Protein AF-A0A1F5RMA6-F1 (afdb_monomer)

Structure (mmCIF, N/CA/C/O backbone):
data_AF-A0A1F5RMA6-F1
#
_entry.id   AF-A0A1F5RMA6-F1
#
loop_
_atom_site.group_PDB
_atom_site.id
_atom_site.type_symbol
_atom_site.label_atom_id
_atom_site.label_alt_id
_atom_site.label_comp_id
_atom_site.label_asym_id
_atom_site.label_entity_id
_atom_site.label_seq_id
_atom_site.pdbx_PDB_ins_code
_atom_site.Cartn_x
_atom_site.Cartn_y
_atom_site.Cartn_z
_atom_site.occupancy
_atom_site.B_iso_or_equiv
_atom_site.auth_seq_id
_atom_site.auth_comp_id
_atom_site.auth_asym_id
_atom_site.auth_atom_id
_atom_site.pdbx_PDB_model_num
ATOM 1 N N . MET A 1 1 ? 22.285 17.852 -32.069 1.00 39.47 1 MET A N 1
ATOM 2 C CA . MET A 1 1 ? 22.077 16.385 -32.018 1.00 39.47 1 MET A CA 1
ATOM 3 C C . MET A 1 1 ? 22.793 15.761 -30.804 1.00 39.47 1 MET A C 1
ATOM 5 O O . MET A 1 1 ? 23.176 14.604 -30.854 1.00 39.47 1 MET A O 1
ATOM 9 N N . GLU A 1 2 ? 22.935 16.502 -29.693 1.00 32.94 2 GLU A N 1
ATOM 10 C CA . GLU A 1 2 ? 23.689 16.066 -28.498 1.00 32.94 2 GLU A CA 1
ATOM 11 C C . GLU A 1 2 ? 22.811 15.901 -27.245 1.00 32.94 2 GLU A C 1
ATOM 13 O O . GLU A 1 2 ? 23.186 15.191 -26.320 1.00 32.94 2 GLU A O 1
ATOM 18 N N . HIS A 1 3 ? 21.572 16.407 -27.251 1.00 31.70 3 HIS A N 1
ATOM 19 C CA . HIS A 1 3 ? 20.632 16.237 -26.131 1.00 31.70 3 HIS A CA 1
ATOM 20 C C . HIS A 1 3 ? 20.007 14.835 -26.003 1.00 31.70 3 HIS A C 1
ATOM 22 O O . HIS A 1 3 ? 19.314 14.571 -25.028 1.00 31.70 3 HIS A O 1
ATOM 28 N N . ARG A 1 4 ? 20.263 13.909 -26.942 1.00 36.94 4 ARG A N 1
ATOM 29 C CA . ARG A 1 4 ? 19.787 12.512 -26.844 1.00 36.94 4 ARG A CA 1
ATOM 30 C C . ARG A 1 4 ? 20.791 11.541 -26.222 1.00 36.94 4 ARG A C 1
ATOM 32 O O . ARG A 1 4 ? 20.397 10.433 -25.884 1.00 36.94 4 ARG A O 1
ATOM 39 N N . ARG A 1 5 ? 22.059 11.927 -26.030 1.00 32.66 5 ARG A N 1
ATOM 40 C CA . ARG A 1 5 ? 23.071 11.038 -25.421 1.00 32.66 5 ARG A CA 1
ATOM 41 C C . ARG A 1 5 ? 23.122 11.091 -23.889 1.00 32.66 5 ARG A C 1
ATOM 43 O O . ARG A 1 5 ? 23.682 10.183 -23.293 1.00 32.66 5 ARG A O 1
ATOM 50 N N . ALA A 1 6 ? 22.468 12.067 -23.254 1.00 34.00 6 ALA A N 1
ATOM 51 C CA . ALA A 1 6 ? 22.324 12.124 -21.793 1.00 34.00 6 ALA A CA 1
ATOM 52 C C . ALA A 1 6 ? 21.134 11.297 -21.249 1.00 34.00 6 ALA A C 1
ATOM 54 O O . ALA A 1 6 ? 21.046 11.077 -20.048 1.00 34.00 6 ALA A O 1
ATOM 55 N N . ALA A 1 7 ? 20.245 10.798 -22.118 1.00 36.28 7 ALA A N 1
ATOM 56 C CA . ALA A 1 7 ? 19.066 10.008 -21.738 1.00 36.28 7 ALA A CA 1
ATOM 57 C C . ALA A 1 7 ? 19.341 8.493 -21.581 1.00 36.28 7 ALA A C 1
ATOM 59 O O . ALA A 1 7 ? 18.417 7.726 -21.334 1.00 36.28 7 ALA A O 1
ATOM 60 N N . ALA A 1 8 ? 20.595 8.055 -21.747 1.00 36.75 8 ALA A N 1
ATOM 61 C CA . ALA A 1 8 ? 20.999 6.645 -21.683 1.00 36.75 8 ALA A CA 1
ATOM 62 C C . ALA A 1 8 ? 21.719 6.255 -20.378 1.00 36.75 8 ALA A C 1
ATOM 64 O O . ALA A 1 8 ? 22.053 5.086 -20.192 1.00 36.75 8 ALA A O 1
ATOM 65 N N . ALA A 1 9 ? 21.930 7.194 -19.450 1.00 48.81 9 ALA A N 1
ATOM 66 C CA . ALA A 1 9 ? 22.187 6.831 -18.062 1.00 48.81 9 ALA A CA 1
ATOM 67 C C . ALA A 1 9 ? 20.831 6.448 -17.455 1.00 48.81 9 ALA A C 1
ATOM 69 O O . ALA A 1 9 ? 20.110 7.303 -16.947 1.00 48.81 9 ALA A O 1
ATOM 70 N N . GLY A 1 10 ? 20.436 5.185 -17.646 1.00 68.44 10 GLY A N 1
ATOM 71 C CA . GLY A 1 10 ? 19.157 4.657 -17.176 1.00 68.44 10 GLY A CA 1
ATOM 72 C C . GLY A 1 10 ? 18.923 5.003 -15.709 1.00 68.44 10 GLY A C 1
ATOM 73 O O . GLY A 1 10 ? 19.862 5.044 -14.915 1.00 68.44 10 GLY A O 1
ATOM 74 N N . ASP A 1 11 ? 17.671 5.284 -15.363 1.00 86.62 11 ASP A N 1
ATOM 75 C CA . ASP A 1 11 ? 17.277 5.622 -14.002 1.00 86.62 11 ASP A CA 1
ATOM 76 C C . ASP A 1 11 ? 17.770 4.534 -13.018 1.00 86.62 11 ASP A C 1
ATOM 78 O O . ASP A 1 11 ? 17.307 3.389 -13.089 1.00 86.62 11 ASP A O 1
ATOM 82 N N . PRO A 1 12 ? 18.709 4.852 -12.102 1.00 88.88 12 PRO A N 1
ATOM 83 C CA . PRO A 1 12 ? 19.345 3.845 -11.257 1.00 88.88 12 PRO A CA 1
ATOM 84 C C . PRO A 1 12 ? 18.363 3.191 -10.283 1.00 88.88 12 PRO A C 1
ATOM 86 O O . PRO A 1 12 ? 18.507 2.002 -9.995 1.00 88.88 12 PRO A O 1
ATOM 89 N N . LEU A 1 13 ? 17.354 3.938 -9.819 1.00 89.31 13 LEU A N 1
ATOM 90 C CA . LEU A 1 13 ? 16.315 3.418 -8.935 1.00 89.31 13 LEU A CA 1
ATOM 91 C C . LEU A 1 13 ? 15.391 2.482 -9.712 1.00 89.31 13 LEU A C 1
ATOM 93 O O . LEU A 1 13 ? 15.171 1.356 -9.278 1.00 89.31 13 LEU A O 1
ATOM 97 N N . ALA A 1 14 ? 14.921 2.892 -10.893 1.00 91.00 14 ALA A N 1
ATOM 98 C CA . ALA A 1 14 ? 14.073 2.035 -11.722 1.00 91.00 14 ALA A CA 1
ATOM 99 C C . ALA A 1 14 ? 14.780 0.714 -12.082 1.00 91.00 14 ALA A C 1
ATOM 101 O O . ALA A 1 14 ? 14.193 -0.365 -11.990 1.00 91.00 14 ALA A O 1
ATOM 102 N N . ALA A 1 15 ? 16.073 0.779 -12.417 1.00 90.62 15 ALA A N 1
ATOM 103 C CA . ALA A 1 15 ? 16.879 -0.405 -12.696 1.00 90.62 15 ALA A CA 1
ATOM 104 C C . ALA A 1 15 ? 17.050 -1.307 -11.460 1.00 90.62 15 ALA A C 1
ATOM 106 O O . ALA A 1 15 ? 17.050 -2.531 -11.586 1.00 90.62 15 ALA A O 1
ATOM 107 N N . ALA A 1 16 ? 17.211 -0.727 -10.270 1.00 90.38 16 ALA A N 1
ATOM 108 C CA . ALA A 1 16 ? 17.317 -1.483 -9.025 1.00 90.38 16 ALA A CA 1
ATOM 109 C C . ALA A 1 16 ? 15.999 -2.150 -8.630 1.00 90.38 16 ALA A C 1
ATOM 111 O O . ALA A 1 16 ? 16.002 -3.333 -8.293 1.00 90.38 16 ALA A O 1
ATOM 112 N N . VAL A 1 17 ? 14.879 -1.444 -8.784 1.00 91.50 17 VAL A N 1
ATOM 113 C CA . VAL A 1 17 ? 13.528 -1.990 -8.608 1.00 91.50 17 VAL A CA 1
ATOM 114 C C . VAL A 1 17 ? 13.294 -3.161 -9.556 1.00 91.50 17 VAL A C 1
ATOM 116 O O . VAL A 1 17 ? 12.885 -4.231 -9.112 1.00 91.50 17 VAL A O 1
ATOM 119 N N . ALA A 1 18 ? 13.623 -3.013 -10.841 1.00 92.94 18 ALA A N 1
ATOM 120 C CA . ALA A 1 18 ? 13.477 -4.096 -11.811 1.00 92.94 18 ALA A CA 1
ATOM 121 C C . ALA A 1 18 ? 14.286 -5.347 -11.419 1.00 92.94 18 ALA A C 1
ATOM 123 O O . ALA A 1 18 ? 13.779 -6.465 -11.532 1.00 92.94 18 ALA A O 1
ATOM 124 N N . ARG A 1 19 ? 15.520 -5.172 -10.919 1.00 91.56 19 ARG A N 1
ATOM 125 C CA . ARG A 1 19 ? 16.348 -6.283 -10.417 1.00 91.56 19 ARG A CA 1
ATOM 126 C C . ARG A 1 19 ? 15.742 -6.939 -9.179 1.00 91.56 19 ARG A C 1
ATOM 128 O O . ARG A 1 19 ? 15.651 -8.162 -9.142 1.00 91.56 19 ARG A O 1
ATOM 135 N N . ALA A 1 20 ? 15.299 -6.146 -8.205 1.00 90.12 20 ALA A N 1
ATOM 136 C CA . ALA A 1 20 ? 14.684 -6.655 -6.983 1.00 90.12 20 ALA A CA 1
ATOM 137 C C . ALA A 1 20 ? 13.412 -7.466 -7.287 1.00 90.12 20 ALA A C 1
ATOM 139 O O . ALA A 1 20 ? 13.239 -8.564 -6.774 1.00 90.12 20 ALA A O 1
ATOM 140 N N . LEU A 1 21 ? 12.560 -6.979 -8.193 1.00 92.56 21 LEU A N 1
ATOM 141 C CA . LEU A 1 21 ? 11.332 -7.669 -8.606 1.00 92.56 21 LEU A CA 1
ATOM 142 C C . LEU A 1 21 ? 11.585 -8.936 -9.435 1.00 92.56 21 LEU A C 1
ATOM 144 O O . LEU A 1 21 ? 10.726 -9.815 -9.483 1.00 92.56 21 LEU A O 1
ATOM 148 N N . ALA A 1 22 ? 12.735 -9.037 -10.105 1.00 92.38 22 ALA A N 1
ATOM 149 C CA . ALA A 1 22 ? 13.133 -10.244 -10.828 1.00 92.38 22 ALA A CA 1
ATOM 150 C C . ALA A 1 22 ? 13.646 -11.354 -9.894 1.00 92.38 22 ALA A C 1
ATOM 152 O O . ALA A 1 22 ? 13.544 -12.529 -10.244 1.00 92.38 22 ALA A O 1
ATOM 153 N N . ALA A 1 23 ? 14.171 -10.991 -8.722 1.00 89.38 23 ALA A N 1
ATOM 154 C CA . ALA A 1 23 ? 14.685 -11.919 -7.719 1.00 89.38 23 ALA A CA 1
ATOM 155 C C . ALA A 1 23 ? 14.219 -11.523 -6.304 1.00 89.38 23 ALA A C 1
ATOM 157 O O . ALA A 1 23 ? 15.044 -11.148 -5.467 1.00 89.38 23 ALA A O 1
ATOM 158 N N . PRO A 1 24 ? 12.901 -11.569 -6.031 1.00 89.06 24 PRO A N 1
ATOM 159 C CA . PRO A 1 24 ? 12.380 -11.204 -4.727 1.00 89.06 24 PRO A CA 1
ATOM 160 C C . PRO A 1 24 ? 12.774 -12.234 -3.672 1.00 89.06 24 PRO A C 1
ATOM 162 O O . PRO A 1 24 ? 12.944 -13.423 -3.949 1.00 89.06 24 PRO A O 1
ATOM 165 N N . LEU A 1 25 ? 12.886 -11.770 -2.434 1.00 85.69 25 LEU A N 1
ATOM 166 C CA . LEU A 1 25 ? 13.133 -12.622 -1.282 1.00 85.69 25 LEU A CA 1
ATOM 167 C C . LEU A 1 25 ? 11.840 -13.363 -0.920 1.00 85.69 25 LEU A C 1
ATOM 169 O O . LEU A 1 25 ? 10.763 -12.768 -0.831 1.00 85.69 25 LEU A O 1
ATOM 173 N N . GLY A 1 26 ? 11.952 -14.671 -0.695 1.00 86.06 26 GLY A N 1
ATOM 174 C CA . GLY A 1 26 ? 10.802 -15.541 -0.463 1.00 86.06 26 GLY A CA 1
ATOM 175 C C . GLY A 1 26 ? 10.215 -16.052 -1.777 1.00 86.06 26 GLY A C 1
ATOM 176 O O . GLY A 1 26 ? 10.712 -17.032 -2.326 1.00 86.06 26 GLY A O 1
ATOM 177 N N . ALA A 1 27 ? 9.153 -15.413 -2.265 1.00 86.31 27 ALA A N 1
ATOM 178 C CA . ALA A 1 27 ? 8.394 -15.861 -3.431 1.00 86.31 27 ALA A CA 1
ATOM 179 C C . ALA A 1 27 ? 8.312 -14.778 -4.516 1.00 86.31 27 ALA A C 1
ATOM 181 O O . ALA A 1 27 ? 8.367 -13.581 -4.236 1.00 86.31 27 ALA A O 1
ATOM 182 N N . SER A 1 28 ? 8.154 -15.199 -5.773 1.00 90.75 28 SER A N 1
ATOM 183 C CA . SER A 1 28 ? 7.867 -14.278 -6.879 1.00 90.75 28 SER A CA 1
ATOM 184 C C . SER A 1 28 ? 6.500 -13.604 -6.724 1.00 90.75 28 SER A C 1
ATOM 186 O O . SER A 1 28 ? 5.616 -14.148 -6.067 1.00 90.75 28 SER A O 1
ATOM 188 N N . LEU A 1 29 ? 6.289 -12.460 -7.388 1.00 89.12 29 LEU A N 1
ATOM 189 C CA . LEU A 1 29 ? 4.980 -11.784 -7.418 1.00 89.12 29 LEU A CA 1
ATOM 190 C C . LEU A 1 29 ? 3.841 -12.734 -7.822 1.00 89.12 29 LEU A C 1
ATOM 192 O O . LEU A 1 29 ? 2.808 -12.760 -7.168 1.00 89.12 29 LEU A O 1
ATOM 196 N N . ALA A 1 30 ? 4.052 -13.559 -8.851 1.00 88.94 30 ALA A N 1
ATOM 197 C CA . ALA A 1 30 ? 3.046 -14.511 -9.329 1.00 88.94 30 ALA A CA 1
ATOM 198 C C . ALA A 1 30 ? 2.724 -15.625 -8.316 1.00 88.94 30 ALA A C 1
ATOM 200 O O . ALA A 1 30 ? 1.633 -16.186 -8.343 1.00 88.94 30 ALA A O 1
ATOM 201 N N . GLN A 1 31 ? 3.676 -15.969 -7.443 1.00 89.19 31 GLN A N 1
ATOM 202 C CA . GLN A 1 31 ? 3.479 -16.957 -6.379 1.00 89.19 31 GLN A CA 1
ATOM 203 C C . GLN A 1 31 ? 2.840 -16.337 -5.135 1.00 89.19 31 GLN A C 1
ATOM 205 O O . GLN A 1 31 ? 2.032 -16.991 -4.486 1.00 89.19 31 GLN A O 1
ATOM 210 N N . ALA A 1 32 ? 3.218 -15.103 -4.798 1.00 86.31 32 ALA A N 1
ATOM 211 C CA . ALA A 1 32 ? 2.700 -14.387 -3.638 1.00 86.31 32 ALA A CA 1
ATOM 212 C C . ALA A 1 32 ? 1.256 -13.914 -3.851 1.00 86.31 32 ALA A C 1
ATOM 214 O O . ALA A 1 32 ? 0.470 -13.906 -2.912 1.00 86.31 32 ALA A O 1
ATOM 215 N N . ILE A 1 33 ? 0.913 -13.535 -5.086 1.00 87.19 33 ILE A N 1
ATOM 216 C CA . ILE A 1 33 ? -0.350 -12.885 -5.435 1.00 87.19 33 ILE A CA 1
ATOM 217 C C . ILE A 1 33 ? -1.005 -13.644 -6.609 1.00 87.19 33 ILE A C 1
ATOM 219 O O . ILE A 1 33 ? -0.827 -13.279 -7.778 1.00 87.19 33 ILE A O 1
ATOM 223 N N . PRO A 1 34 ? -1.736 -14.743 -6.344 1.00 80.12 34 PRO A N 1
ATOM 224 C CA . PRO A 1 34 ? -2.326 -15.556 -7.400 1.00 80.12 34 PRO A CA 1
ATOM 225 C C . PRO A 1 34 ? -3.607 -14.913 -7.955 1.00 80.12 34 PRO A C 1
ATOM 227 O O . PRO A 1 34 ? -4.696 -15.137 -7.441 1.00 80.12 34 PRO A O 1
ATOM 230 N N . MET A 1 35 ? -3.473 -14.161 -9.053 1.00 78.62 35 MET A N 1
ATOM 231 C CA . MET A 1 35 ? -4.583 -13.631 -9.870 1.00 78.62 35 MET A CA 1
ATOM 232 C C . MET A 1 35 ? -5.695 -12.897 -9.082 1.00 78.62 35 MET A C 1
ATOM 234 O O . MET A 1 35 ? -6.863 -13.279 -9.179 1.00 78.62 35 MET A O 1
ATOM 238 N N . PRO A 1 36 ? -5.367 -11.826 -8.343 1.00 83.56 36 PRO A N 1
ATOM 239 C CA . PRO A 1 36 ? -6.365 -11.050 -7.619 1.00 83.56 36 PRO A CA 1
ATOM 240 C C . PRO A 1 36 ? -7.285 -10.305 -8.594 1.00 83.56 36 PRO A C 1
ATOM 242 O O . PRO A 1 36 ? -6.843 -9.794 -9.629 1.00 83.56 36 PRO A O 1
ATOM 245 N N . ALA A 1 37 ? -8.559 -10.183 -8.239 1.00 82.94 37 ALA A N 1
ATOM 246 C CA . ALA A 1 37 ? -9.492 -9.299 -8.923 1.00 82.94 37 ALA A CA 1
ATOM 247 C C . ALA A 1 37 ? -9.242 -7.825 -8.563 1.00 82.94 37 ALA A C 1
ATOM 249 O O . ALA A 1 37 ? -9.445 -6.958 -9.414 1.00 82.94 37 ALA A O 1
ATOM 250 N N . VAL A 1 38 ? -8.789 -7.545 -7.332 1.00 86.31 38 VAL A N 1
ATOM 251 C CA . VAL A 1 38 ? -8.508 -6.195 -6.811 1.00 86.31 38 VAL A CA 1
ATOM 252 C C . VAL A 1 38 ? -7.092 -6.133 -6.252 1.00 86.31 38 VAL A C 1
ATOM 254 O O . VAL A 1 38 ? -6.732 -6.902 -5.363 1.00 86.31 38 VAL A O 1
ATOM 257 N N . THR A 1 39 ? -6.287 -5.196 -6.753 1.00 90.31 39 THR A N 1
ATOM 258 C CA . THR A 1 39 ? -4.920 -4.969 -6.266 1.00 90.31 39 THR A CA 1
ATOM 259 C C . THR A 1 39 ? -4.773 -3.538 -5.786 1.00 90.31 39 THR A C 1
ATOM 261 O O . THR A 1 39 ? -4.942 -2.596 -6.560 1.00 90.31 39 THR A O 1
ATOM 264 N N . VAL A 1 40 ? -4.401 -3.368 -4.525 1.00 91.94 40 VAL A N 1
ATOM 265 C CA . VAL A 1 40 ? -4.132 -2.054 -3.949 1.00 91.94 40 VAL A CA 1
ATOM 266 C C . VAL A 1 40 ? -2.631 -1.878 -3.796 1.00 91.94 40 VAL A C 1
ATOM 268 O O . VAL A 1 40 ? -1.944 -2.699 -3.192 1.00 91.94 40 VAL A O 1
ATOM 271 N N . VAL A 1 41 ? -2.113 -0.784 -4.343 1.00 92.81 41 VAL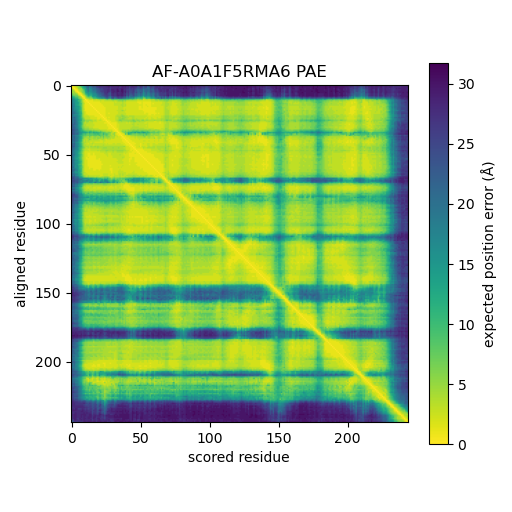 A N 1
ATOM 272 C CA . VAL A 1 41 ? -0.716 -0.386 -4.188 1.00 92.81 41 VAL A CA 1
ATOM 273 C C . VAL A 1 41 ? -0.675 0.862 -3.316 1.00 92.81 41 VAL A C 1
ATOM 275 O O . VAL A 1 41 ? -1.043 1.956 -3.746 1.00 92.81 41 VAL A O 1
ATOM 278 N N . VAL A 1 42 ? -0.233 0.704 -2.075 1.00 92.56 42 VAL A N 1
ATOM 279 C CA . VAL A 1 42 ? -0.033 1.819 -1.149 1.00 92.56 42 VAL A CA 1
ATOM 280 C C . VAL A 1 42 ? 1.378 2.348 -1.327 1.00 92.56 42 VAL A C 1
ATOM 282 O O . VAL A 1 42 ? 2.351 1.605 -1.193 1.00 92.56 42 VAL A O 1
ATOM 285 N N . VAL A 1 43 ? 1.487 3.643 -1.600 1.00 92.50 43 VAL A N 1
ATOM 286 C CA . VAL A 1 43 ? 2.763 4.311 -1.839 1.00 92.50 43 VAL A CA 1
ATOM 287 C C . VAL A 1 43 ? 3.031 5.420 -0.829 1.00 92.50 43 VAL A C 1
ATOM 289 O O . VAL A 1 43 ? 2.091 6.044 -0.334 1.00 92.50 43 VAL A O 1
ATOM 292 N N . ASP A 1 44 ? 4.305 5.723 -0.557 1.00 88.81 44 ASP A N 1
ATOM 293 C CA . ASP A 1 44 ? 4.655 6.923 0.218 1.00 88.81 44 ASP A CA 1
ATOM 294 C C . ASP A 1 44 ? 4.368 8.178 -0.615 1.00 88.81 44 ASP A C 1
ATOM 296 O O . ASP A 1 44 ? 5.131 8.541 -1.515 1.00 88.81 44 ASP A O 1
ATOM 300 N N . GLY A 1 45 ? 3.273 8.872 -0.301 1.00 87.06 45 GLY A N 1
ATOM 301 C CA . GLY A 1 45 ? 2.886 10.098 -0.991 1.00 87.06 45 GLY A CA 1
ATOM 302 C C . GLY A 1 45 ? 3.927 11.212 -0.859 1.00 87.06 45 GLY A C 1
ATOM 303 O O . GLY A 1 45 ? 4.038 12.054 -1.750 1.00 87.06 45 GLY A O 1
ATOM 304 N N . ARG A 1 46 ? 4.737 11.209 0.209 1.00 85.06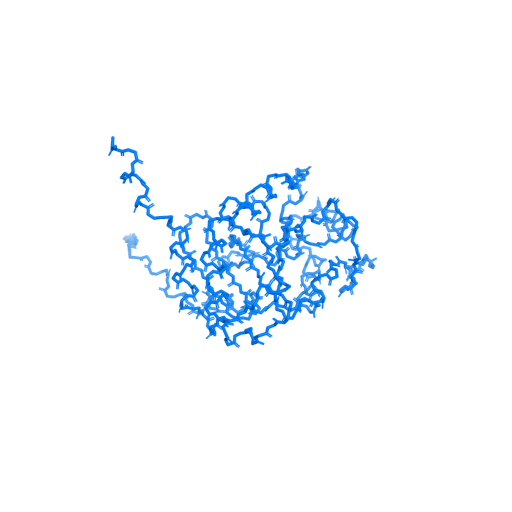 46 ARG A N 1
ATOM 305 C CA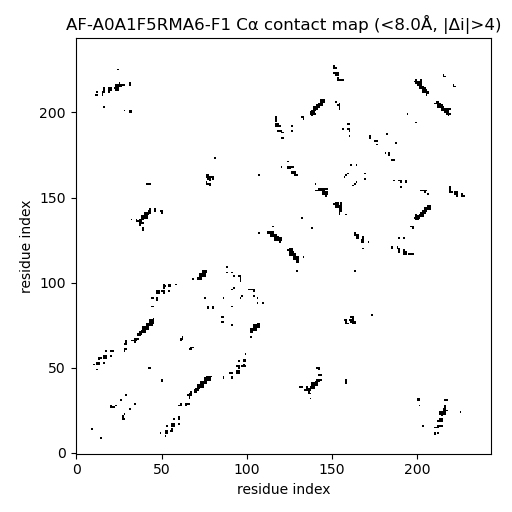 . ARG A 1 46 ? 5.780 12.226 0.426 1.00 85.06 46 ARG A CA 1
ATOM 306 C C . ARG A 1 46 ? 7.048 11.969 -0.375 1.00 85.06 46 ARG A C 1
ATOM 308 O O . ARG A 1 46 ? 7.795 12.908 -0.627 1.00 85.06 46 ARG A O 1
ATOM 315 N N . ALA A 1 47 ? 7.258 10.736 -0.826 1.00 87.88 47 ALA A N 1
ATOM 316 C CA . ALA A 1 47 ? 8.366 1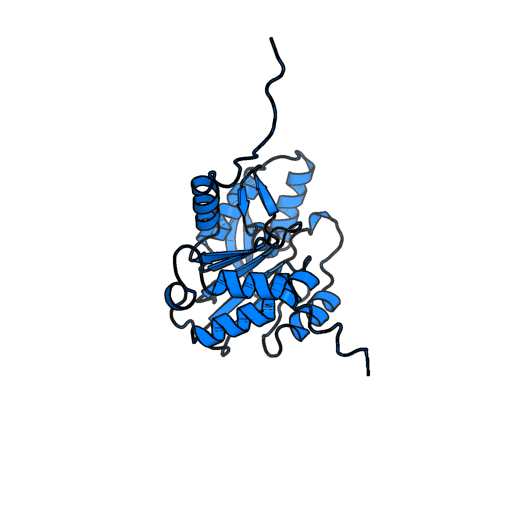0.350 -1.693 1.00 87.88 47 ALA A CA 1
ATOM 317 C C . ALA A 1 47 ? 7.931 10.252 -3.168 1.00 87.88 47 ALA A C 1
ATOM 319 O O . ALA A 1 47 ? 8.450 9.424 -3.917 1.00 87.88 47 ALA A O 1
ATOM 320 N N . CYS A 1 48 ? 6.969 11.085 -3.594 1.00 88.62 48 CYS A N 1
ATOM 321 C CA . CYS A 1 48 ? 6.301 10.958 -4.892 1.00 88.62 48 CYS A CA 1
ATOM 322 C C . CYS A 1 48 ? 7.256 10.885 -6.095 1.00 88.62 48 CYS A C 1
ATOM 324 O O . CYS A 1 48 ? 6.986 10.124 -7.017 1.00 88.62 48 CYS A O 1
ATOM 326 N N . ASP A 1 49 ? 8.390 11.592 -6.076 1.00 89.94 49 ASP A N 1
ATOM 327 C CA . ASP A 1 49 ? 9.390 11.531 -7.148 1.00 89.94 49 ASP A CA 1
ATOM 328 C C . ASP A 1 49 ? 10.124 10.185 -7.210 1.00 89.94 49 ASP A C 1
ATOM 330 O O . ASP A 1 49 ? 10.328 9.638 -8.293 1.00 89.94 49 ASP A O 1
ATOM 334 N N . GLN A 1 50 ? 10.515 9.624 -6.063 1.00 89.69 50 GLN A N 1
ATOM 335 C CA . GLN A 1 50 ? 11.153 8.304 -6.009 1.00 89.69 50 GLN A CA 1
ATOM 336 C C . GLN A 1 50 ? 10.146 7.211 -6.389 1.00 89.69 50 GLN A C 1
ATOM 338 O O . GLN A 1 50 ? 10.442 6.346 -7.212 1.00 89.69 50 GLN A O 1
ATOM 343 N N . VAL A 1 51 ? 8.926 7.294 -5.854 1.00 92.00 51 VAL A N 1
ATOM 344 C CA . VAL A 1 51 ? 7.836 6.366 -6.176 1.00 92.00 51 VAL A CA 1
ATOM 345 C C . VAL A 1 51 ? 7.490 6.430 -7.664 1.00 92.00 51 VAL A C 1
ATOM 347 O O . VAL A 1 51 ? 7.373 5.387 -8.297 1.00 92.00 51 VAL A O 1
ATOM 350 N N . ALA A 1 52 ? 7.390 7.621 -8.259 1.00 94.06 52 ALA A N 1
ATOM 351 C CA . ALA A 1 52 ? 7.117 7.781 -9.689 1.00 94.06 52 ALA A CA 1
ATOM 352 C C . ALA A 1 52 ? 8.168 7.089 -10.575 1.00 94.06 52 ALA A C 1
ATOM 354 O O . ALA A 1 52 ? 7.839 6.592 -11.648 1.00 94.06 52 ALA A O 1
ATOM 355 N N . ARG A 1 53 ? 9.421 7.006 -10.117 1.00 92.44 53 ARG A N 1
ATOM 356 C CA . ARG A 1 53 ? 10.502 6.275 -10.797 1.00 92.44 53 ARG A CA 1
ATOM 357 C C . ARG A 1 53 ? 10.430 4.760 -10.570 1.00 92.44 53 ARG A C 1
ATOM 359 O O . ARG A 1 53 ? 10.815 3.992 -11.447 1.00 92.44 53 ARG A O 1
ATOM 366 N N . ALA A 1 54 ? 9.927 4.326 -9.415 1.00 92.25 54 ALA A N 1
ATOM 367 C CA . ALA A 1 54 ? 9.763 2.915 -9.056 1.00 92.25 54 ALA A CA 1
ATOM 368 C C . ALA A 1 54 ? 8.491 2.266 -9.640 1.00 92.25 54 ALA A C 1
ATOM 370 O O . ALA A 1 54 ? 8.454 1.051 -9.829 1.00 92.25 54 ALA A O 1
ATOM 371 N N . LEU A 1 55 ? 7.452 3.054 -9.936 1.00 93.62 55 LEU A N 1
ATOM 372 C CA . LEU A 1 55 ? 6.168 2.549 -10.427 1.00 93.62 55 LEU A CA 1
ATOM 373 C C . LEU A 1 55 ? 6.257 1.837 -11.789 1.00 93.62 55 LEU A C 1
ATOM 375 O O . LEU A 1 55 ? 5.738 0.727 -11.873 1.00 93.62 55 LEU A O 1
ATOM 379 N N . PRO A 1 56 ? 6.918 2.372 -12.836 1.00 94.00 56 PRO A N 1
ATOM 380 C CA . PRO A 1 56 ? 6.970 1.701 -14.136 1.00 94.00 56 PRO A CA 1
ATOM 381 C C . PRO A 1 56 ? 7.495 0.252 -14.087 1.00 94.00 56 PRO A C 1
ATOM 383 O O . PRO A 1 56 ? 6.761 -0.642 -14.515 1.00 94.00 56 PRO A O 1
ATOM 386 N N . PRO A 1 57 ? 8.677 -0.048 -13.504 1.00 94.25 57 PRO A N 1
ATOM 387 C CA . PRO A 1 57 ? 9.151 -1.432 -13.420 1.00 94.25 57 PRO A CA 1
ATOM 388 C C . PRO A 1 57 ? 8.276 -2.323 -12.522 1.00 94.25 57 PRO A C 1
ATOM 390 O O . PRO A 1 57 ? 8.192 -3.528 -12.766 1.00 94.25 57 PRO A O 1
ATOM 393 N N . LEU A 1 58 ? 7.599 -1.761 -11.511 1.00 93.44 58 LEU A N 1
ATOM 394 C CA . LEU A 1 58 ? 6.610 -2.498 -10.719 1.00 93.44 58 LEU A CA 1
ATOM 395 C C . LEU A 1 58 ? 5.399 -2.898 -11.565 1.00 93.44 58 LEU A C 1
ATOM 397 O O . LEU A 1 58 ? 5.009 -4.064 -11.559 1.00 93.44 58 LEU A O 1
ATOM 401 N N . LEU A 1 59 ? 4.828 -1.958 -12.319 1.00 92.62 59 LEU A N 1
ATOM 402 C CA . LEU A 1 59 ? 3.676 -2.215 -13.181 1.00 92.62 59 LEU A CA 1
ATOM 403 C C . LEU A 1 59 ? 4.008 -3.250 -14.264 1.00 92.62 59 LEU A C 1
ATOM 405 O O . LEU A 1 59 ? 3.220 -4.166 -14.485 1.00 92.62 59 LEU A O 1
ATOM 409 N N . GLU A 1 60 ? 5.195 -3.173 -14.871 1.00 92.31 60 GLU A N 1
ATOM 410 C CA . GLU A 1 60 ? 5.683 -4.193 -15.810 1.00 92.31 60 GLU A CA 1
ATOM 411 C C . GLU A 1 60 ? 5.843 -5.574 -15.149 1.00 92.31 60 GLU A C 1
ATOM 413 O O . GLU A 1 60 ? 5.616 -6.612 -15.776 1.00 92.31 60 GLU A O 1
ATOM 418 N N . ALA A 1 61 ? 6.260 -5.628 -13.882 1.00 92.44 61 ALA A N 1
ATOM 419 C CA . ALA A 1 61 ? 6.374 -6.886 -13.149 1.00 92.44 61 ALA A CA 1
ATOM 420 C C . ALA A 1 61 ? 5.000 -7.493 -12.819 1.00 92.44 61 ALA A C 1
ATOM 422 O O . ALA A 1 61 ? 4.830 -8.704 -12.970 1.00 92.44 61 ALA A O 1
ATOM 423 N N . LEU A 1 62 ? 4.016 -6.669 -12.440 1.00 90.88 62 LEU A N 1
ATOM 424 C CA . LEU A 1 62 ? 2.629 -7.099 -12.225 1.00 90.88 62 LEU A CA 1
ATOM 425 C C . LEU A 1 62 ? 2.014 -7.665 -13.513 1.00 90.88 62 LEU A C 1
ATOM 427 O O . LEU A 1 62 ? 1.427 -8.748 -13.495 1.00 90.88 62 LEU A O 1
ATOM 431 N N . GLU A 1 63 ? 2.227 -6.999 -14.651 1.00 89.88 63 GLU A N 1
ATOM 432 C CA . GLU A 1 63 ? 1.774 -7.488 -15.958 1.00 89.88 63 GLU A CA 1
ATOM 433 C C . GLU A 1 63 ? 2.397 -8.838 -16.325 1.00 89.88 63 GLU A C 1
ATOM 435 O O . GLU A 1 63 ? 1.686 -9.762 -16.727 1.00 89.88 63 GLU A O 1
ATOM 440 N N . ARG A 1 64 ? 3.716 -8.991 -16.144 1.00 91.00 64 ARG A N 1
ATOM 441 C CA . ARG A 1 64 ? 4.410 -10.269 -16.383 1.00 91.00 64 ARG A CA 1
ATOM 442 C C . ARG A 1 64 ? 3.905 -11.382 -15.469 1.00 91.00 64 ARG A C 1
ATOM 444 O O . ARG A 1 64 ? 3.810 -12.527 -15.908 1.00 91.00 64 ARG A O 1
ATOM 451 N N . ALA A 1 65 ? 3.545 -11.046 -14.232 1.00 88.81 65 ALA A N 1
ATOM 452 C CA . ALA A 1 65 ? 2.914 -11.960 -13.285 1.00 88.81 65 ALA A CA 1
ATOM 453 C C . ALA A 1 65 ? 1.438 -12.263 -13.614 1.00 88.81 65 ALA A C 1
ATOM 455 O O . ALA A 1 65 ? 0.820 -13.066 -12.921 1.00 88.81 65 ALA A O 1
ATOM 456 N N . ARG A 1 66 ? 0.878 -11.665 -14.680 1.00 88.19 66 ARG A N 1
ATOM 457 C CA . ARG A 1 66 ? -0.540 -11.756 -15.074 1.00 88.19 66 ARG A CA 1
ATOM 458 C C . ARG A 1 66 ? -1.506 -11.237 -14.006 1.00 88.19 66 ARG A C 1
ATOM 460 O O . ARG A 1 66 ? -2.665 -11.646 -13.969 1.00 88.19 66 ARG A O 1
ATOM 467 N N . ILE A 1 67 ? -1.045 -10.315 -13.166 1.00 85.44 67 ILE A N 1
ATOM 468 C CA . ILE A 1 67 ? -1.888 -9.587 -12.220 1.00 85.44 67 ILE A CA 1
ATOM 469 C C . ILE A 1 67 ? -2.568 -8.475 -13.026 1.00 85.44 67 ILE A C 1
ATOM 471 O O . ILE A 1 67 ? -1.928 -7.521 -13.471 1.00 85.44 67 ILE A O 1
ATOM 475 N N . GLY A 1 68 ? -3.848 -8.683 -13.343 1.00 70.56 68 GLY A N 1
ATOM 476 C CA . GLY A 1 68 ? -4.592 -7.836 -14.272 1.00 70.56 68 GLY A CA 1
ATOM 477 C C . GLY A 1 68 ? -4.845 -6.428 -13.728 1.00 70.56 68 GLY A C 1
ATOM 478 O O . GLY A 1 68 ? -5.091 -6.244 -12.543 1.00 70.56 68 GLY A O 1
ATOM 479 N N . ARG A 1 69 ? -4.884 -5.430 -14.623 1.00 65.00 69 ARG A N 1
ATOM 480 C CA . ARG A 1 69 ? -5.185 -4.022 -14.284 1.00 65.00 69 ARG A CA 1
ATOM 481 C C . ARG A 1 69 ? -6.661 -3.741 -13.953 1.00 65.00 69 ARG A C 1
ATOM 483 O O . ARG A 1 69 ? -7.008 -2.599 -13.677 1.00 65.00 69 ARG A O 1
ATOM 490 N N . GLY A 1 70 ? -7.538 -4.748 -14.029 1.00 62.88 70 GLY A N 1
ATOM 491 C CA . GLY A 1 70 ? -8.999 -4.577 -14.057 1.00 62.88 70 GLY A CA 1
ATOM 492 C C . GLY A 1 70 ? -9.582 -3.806 -12.866 1.00 62.88 70 GLY A C 1
ATOM 493 O O . GLY A 1 70 ? -10.511 -3.026 -13.061 1.00 62.88 70 GLY A O 1
ATOM 494 N N . ARG A 1 71 ? -9.004 -3.970 -11.664 1.00 71.19 71 ARG A N 1
ATOM 495 C CA . ARG A 1 71 ? -9.238 -3.119 -10.479 1.00 71.19 71 ARG A CA 1
ATOM 496 C C . ARG A 1 71 ? -7.938 -2.917 -9.686 1.00 71.19 71 ARG A C 1
ATOM 498 O O . ARG A 1 71 ? -7.875 -3.198 -8.491 1.00 71.19 71 ARG A O 1
ATOM 505 N N . SER A 1 72 ? -6.876 -2.473 -10.359 1.00 87.50 72 SER A N 1
ATOM 506 C CA . SER A 1 72 ? -5.666 -2.012 -9.664 1.00 87.50 72 SER A CA 1
ATOM 507 C C . SER A 1 72 ? -5.796 -0.532 -9.322 1.00 87.50 72 SER A C 1
ATOM 509 O O . SER A 1 72 ? -6.086 0.260 -10.215 1.00 87.50 72 SER A O 1
ATOM 511 N N . LEU A 1 73 ? -5.548 -0.145 -8.073 1.00 92.38 73 LEU A N 1
ATOM 512 C CA . LEU A 1 73 ? -5.575 1.255 -7.643 1.00 92.38 73 LEU A CA 1
ATOM 513 C C . LEU A 1 73 ? -4.349 1.612 -6.804 1.00 92.38 73 LEU A C 1
ATOM 515 O O . LEU A 1 73 ? -3.724 0.758 -6.175 1.00 92.38 73 LEU A O 1
ATOM 519 N N . LEU A 1 74 ? -4.014 2.897 -6.804 1.00 93.81 74 LEU A N 1
ATOM 520 C CA . LEU A 1 74 ? -2.926 3.479 -6.033 1.00 93.81 74 LEU A CA 1
ATOM 521 C C . LEU A 1 74 ? -3.488 4.297 -4.877 1.00 93.81 74 LEU A C 1
ATOM 523 O O . LEU A 1 74 ? -4.382 5.113 -5.081 1.00 93.81 74 LEU A O 1
ATOM 527 N N . ILE A 1 75 ? -2.919 4.145 -3.686 1.00 93.31 75 ILE A N 1
ATOM 528 C CA . ILE A 1 75 ? -3.227 4.977 -2.519 1.00 93.31 75 ILE A CA 1
ATOM 529 C C . ILE A 1 75 ? -1.950 5.701 -2.095 1.00 93.31 75 ILE A C 1
ATOM 531 O O . ILE A 1 75 ? -0.974 5.065 -1.705 1.00 93.31 75 ILE A O 1
ATOM 535 N N . ALA A 1 76 ? -1.947 7.033 -2.150 1.00 91.81 76 ALA A N 1
ATOM 536 C CA . ALA A 1 76 ? -0.840 7.849 -1.659 1.00 91.81 76 ALA A CA 1
ATOM 537 C C . ALA A 1 76 ? -0.999 8.111 -0.155 1.00 91.81 76 ALA A C 1
ATOM 539 O O . ALA A 1 76 ? -1.785 8.968 0.252 1.00 91.81 76 ALA A O 1
ATOM 540 N N . ALA A 1 77 ? -0.248 7.373 0.660 1.00 88.12 77 ALA A N 1
ATOM 541 C CA . ALA A 1 77 ? -0.247 7.503 2.111 1.00 88.12 77 ALA A CA 1
ATOM 542 C C . ALA A 1 77 ? 0.489 8.770 2.573 1.00 88.12 77 ALA A C 1
ATOM 544 O O . ALA A 1 77 ? 1.541 9.123 2.030 1.00 88.12 77 ALA A O 1
ATOM 545 N N . ASP A 1 78 ? -0.018 9.432 3.616 1.00 83.94 78 ASP A N 1
ATOM 546 C CA . ASP A 1 78 ? 0.679 10.553 4.255 1.00 83.94 78 ASP A CA 1
ATOM 547 C C . ASP A 1 78 ? 1.549 10.065 5.429 1.00 83.94 78 ASP A C 1
ATOM 549 O O . ASP A 1 78 ? 1.117 9.989 6.576 1.00 83.94 78 ASP A O 1
ATOM 553 N N . THR A 1 79 ? 2.820 9.761 5.163 1.00 74.38 79 THR A N 1
ATOM 554 C CA . THR A 1 79 ? 3.731 9.184 6.172 1.00 74.38 79 THR A CA 1
ATOM 555 C C . THR A 1 79 ? 4.311 10.183 7.179 1.00 74.38 79 THR A C 1
ATOM 557 O O . THR A 1 79 ? 4.936 9.770 8.160 1.00 74.38 79 THR A O 1
ATOM 560 N N . ALA A 1 80 ? 4.128 11.496 6.991 1.00 69.75 80 ALA A N 1
ATOM 561 C CA . ALA A 1 80 ? 4.644 12.507 7.923 1.00 69.75 80 ALA A CA 1
ATOM 562 C C . ALA A 1 80 ? 3.633 13.618 8.256 1.00 69.75 80 ALA A C 1
ATOM 564 O O . ALA A 1 80 ? 3.993 14.803 8.223 1.00 69.75 80 ALA A O 1
ATOM 565 N N . PRO A 1 81 ? 2.400 13.288 8.682 1.00 59.66 81 PRO A N 1
ATOM 566 C CA . PRO A 1 81 ? 1.390 14.315 8.915 1.00 59.66 81 PRO A CA 1
ATOM 567 C C . PRO A 1 81 ? 1.712 15.168 10.160 1.00 59.66 81 PRO A C 1
ATOM 569 O O . PRO A 1 81 ? 1.154 16.242 10.359 1.00 59.66 81 PRO A O 1
ATOM 572 N N . HIS A 1 82 ? 2.663 14.724 10.997 1.00 58.31 82 HIS A N 1
ATOM 573 C CA . HIS A 1 82 ? 3.145 15.436 12.188 1.00 58.31 82 HIS A CA 1
ATOM 574 C C . HIS A 1 82 ? 3.903 16.726 11.856 1.00 58.31 82 HIS A C 1
ATOM 576 O O . HIS A 1 82 ? 4.094 17.567 12.727 1.00 58.31 82 HIS A O 1
ATOM 582 N N . THR A 1 83 ? 4.330 16.887 10.602 1.00 65.62 83 THR A N 1
ATOM 583 C CA . THR A 1 83 ? 4.955 18.124 10.121 1.00 65.62 83 THR A CA 1
ATOM 584 C C . THR A 1 83 ? 3.968 19.294 10.076 1.00 65.62 83 THR A C 1
ATOM 586 O O . THR A 1 83 ? 4.390 20.432 9.901 1.00 65.62 83 THR A O 1
ATOM 589 N N . GLY A 1 84 ? 2.658 19.032 10.193 1.00 62.62 84 GLY A N 1
ATOM 590 C CA . GLY A 1 84 ? 1.606 20.036 10.022 1.00 62.62 84 GLY A CA 1
ATOM 591 C C . GLY A 1 84 ? 1.437 20.502 8.572 1.00 62.62 84 GLY A C 1
ATOM 592 O O . GLY A 1 84 ? 0.534 21.281 8.284 1.00 62.62 84 GLY A O 1
ATOM 593 N N . VAL A 1 85 ? 2.278 20.010 7.657 1.00 71.50 85 VAL A N 1
ATOM 594 C CA . VAL A 1 85 ? 2.202 20.263 6.220 1.00 71.50 85 VAL A CA 1
ATOM 595 C C . VAL A 1 85 ? 1.409 19.119 5.595 1.00 71.50 85 VAL A C 1
ATOM 597 O O . VAL A 1 85 ? 1.916 17.995 5.604 1.00 71.50 85 VAL A O 1
ATOM 600 N N . PRO A 1 86 ? 0.195 19.352 5.068 1.00 72.00 86 PRO A N 1
ATOM 601 C CA . PRO A 1 86 ? -0.576 18.310 4.399 1.00 72.00 86 PRO A CA 1
ATOM 602 C C . PRO A 1 86 ? 0.181 17.742 3.199 1.00 72.00 86 PRO A C 1
ATOM 604 O O . PRO A 1 86 ? 0.919 18.471 2.531 1.00 72.00 86 PRO A O 1
ATOM 607 N N . LEU A 1 87 ? -0.039 16.464 2.886 1.00 80.94 87 LEU A N 1
ATOM 608 C CA . LEU A 1 87 ? 0.383 15.907 1.604 1.00 80.94 87 LEU A CA 1
ATOM 609 C C . LEU A 1 87 ? -0.160 16.768 0.448 1.00 80.94 87 LEU A C 1
ATOM 611 O O . LEU A 1 87 ? -1.367 17.021 0.351 1.00 80.94 87 LEU A O 1
ATOM 615 N N . ASP A 1 88 ? 0.728 17.206 -0.448 1.00 86.38 88 ASP A N 1
ATOM 616 C CA . ASP A 1 88 ? 0.328 17.935 -1.648 1.00 86.38 88 ASP A CA 1
ATOM 617 C C . ASP A 1 88 ? -0.361 16.976 -2.626 1.00 86.38 88 ASP A C 1
ATOM 619 O O . ASP A 1 88 ? 0.262 16.275 -3.424 1.00 86.38 88 ASP A O 1
ATOM 623 N N . ALA A 1 89 ? -1.688 16.940 -2.538 1.00 85.81 89 ALA A N 1
ATOM 624 C CA . ALA A 1 89 ? -2.523 16.084 -3.365 1.00 85.81 89 ALA A CA 1
ATOM 625 C C . ALA A 1 89 ? -2.410 16.400 -4.863 1.00 85.81 89 ALA A C 1
ATOM 627 O O . ALA A 1 89 ? -2.580 15.494 -5.680 1.00 85.81 89 ALA A O 1
ATOM 628 N N . LEU A 1 90 ? -2.158 17.661 -5.237 1.00 87.38 90 LEU A N 1
ATOM 629 C CA . LEU A 1 90 ? -1.994 18.031 -6.640 1.00 87.38 90 LEU A CA 1
ATOM 630 C C . LEU A 1 90 ? -0.666 17.486 -7.162 1.00 87.38 90 LEU A C 1
ATOM 632 O O . LEU A 1 90 ? -0.636 16.895 -8.242 1.00 87.38 90 LEU A O 1
ATOM 636 N N . GLU A 1 91 ? 0.400 17.621 -6.373 1.00 89.06 91 GLU A N 1
ATOM 637 C CA . GLU A 1 91 ? 1.708 17.081 -6.733 1.00 89.06 91 GLU A CA 1
ATOM 638 C C . GLU A 1 91 ? 1.692 15.559 -6.818 1.00 89.06 91 GLU A C 1
ATOM 640 O O . GLU A 1 91 ? 2.127 14.994 -7.825 1.00 89.06 91 GLU A O 1
ATOM 645 N N . ALA A 1 92 ? 1.116 14.894 -5.814 1.00 89.50 92 ALA A N 1
ATOM 646 C CA . ALA A 1 92 ? 0.956 13.447 -5.809 1.00 89.50 92 ALA A CA 1
ATOM 647 C C . ALA A 1 92 ? 0.184 12.979 -7.052 1.00 89.50 92 ALA A C 1
ATOM 649 O O . ALA A 1 92 ? 0.643 12.080 -7.754 1.00 89.50 92 ALA A O 1
ATOM 650 N N . ARG A 1 93 ? -0.935 13.636 -7.397 1.00 89.56 93 ARG A N 1
ATOM 651 C CA . ARG A 1 93 ? -1.705 13.323 -8.614 1.00 89.56 93 ARG A CA 1
ATOM 652 C C . ARG A 1 93 ? -0.907 13.527 -9.887 1.00 89.56 93 ARG A C 1
ATOM 654 O O . ARG A 1 93 ? -0.942 12.668 -10.763 1.00 89.56 93 ARG A O 1
ATOM 661 N N . ARG A 1 94 ? -0.174 14.633 -9.985 1.00 91.56 94 ARG A N 1
ATOM 662 C CA . ARG A 1 94 ? 0.642 14.942 -11.157 1.00 91.56 94 ARG A CA 1
ATOM 663 C C . ARG A 1 94 ? 1.746 13.907 -11.356 1.00 91.56 94 ARG A C 1
ATOM 665 O O . ARG A 1 94 ? 1.899 13.401 -12.461 1.00 91.56 94 ARG A O 1
ATOM 672 N N . ARG A 1 95 ? 2.511 13.595 -10.309 1.00 92.50 95 ARG A N 1
ATOM 673 C CA . ARG A 1 95 ? 3.683 12.709 -10.388 1.00 92.50 95 ARG A CA 1
ATOM 674 C C . ARG A 1 95 ? 3.288 11.244 -10.498 1.00 92.50 95 ARG A C 1
ATOM 676 O O . ARG A 1 95 ? 3.706 10.564 -11.430 1.00 92.50 95 ARG A O 1
ATOM 683 N N . LEU A 1 96 ? 2.459 10.769 -9.572 1.00 93.19 96 LEU A N 1
ATOM 684 C CA . LEU A 1 96 ? 2.078 9.359 -9.492 1.00 93.19 96 LEU A CA 1
ATOM 685 C C . LEU A 1 96 ? 1.106 8.984 -10.613 1.00 93.19 96 LEU A C 1
ATOM 687 O O . LEU A 1 96 ? 1.259 7.930 -11.220 1.00 93.19 96 LEU A O 1
ATOM 691 N N . GLY A 1 97 ? 0.158 9.866 -10.946 1.00 90.56 97 GLY A N 1
ATOM 692 C CA . GLY A 1 97 ? -0.771 9.642 -12.056 1.00 90.56 97 GLY A CA 1
ATOM 693 C C . GLY A 1 97 ? -0.073 9.608 -13.418 1.00 90.56 97 GLY A C 1
ATOM 694 O O . GLY A 1 97 ? -0.442 8.806 -14.271 1.00 90.56 97 GLY A O 1
ATOM 695 N N . ALA A 1 98 ? 0.972 10.422 -13.616 1.00 91.94 98 ALA A N 1
ATOM 696 C CA . ALA A 1 98 ? 1.794 10.354 -14.825 1.00 91.94 98 ALA A CA 1
ATOM 697 C C . ALA A 1 98 ? 2.652 9.079 -14.885 1.00 91.94 98 ALA A C 1
ATOM 699 O O . ALA A 1 98 ? 2.856 8.537 -15.969 1.00 91.94 98 ALA A O 1
ATOM 700 N N . ALA A 1 99 ? 3.144 8.597 -13.740 1.00 92.88 99 ALA A N 1
ATOM 701 C CA . ALA A 1 99 ? 3.962 7.387 -13.650 1.00 92.88 99 ALA A CA 1
ATOM 702 C C . ALA A 1 99 ? 3.159 6.080 -13.758 1.00 92.88 99 ALA A C 1
ATOM 704 O O . ALA A 1 99 ? 3.712 5.051 -14.144 1.00 92.88 99 ALA A O 1
ATOM 705 N N . ALA A 1 100 ? 1.866 6.114 -13.432 1.00 91.00 100 ALA A N 1
ATOM 706 C CA . ALA A 1 100 ? 0.964 4.968 -13.484 1.00 91.00 100 ALA A CA 1
ATOM 707 C C . ALA A 1 100 ? -0.319 5.296 -14.269 1.00 91.00 100 ALA A C 1
ATOM 709 O O . ALA A 1 100 ? -1.418 5.323 -13.703 1.00 91.00 100 ALA A O 1
ATOM 710 N N . PRO A 1 101 ? -0.204 5.561 -15.582 1.00 88.06 101 PRO A N 1
ATOM 711 C CA . PRO A 1 101 ? -1.347 5.950 -16.392 1.00 88.06 101 PRO A CA 1
ATOM 712 C C . PRO A 1 101 ? -2.412 4.847 -16.404 1.00 88.06 101 PRO A C 1
ATOM 714 O O . PRO A 1 101 ? -2.126 3.678 -16.664 1.00 88.06 101 PRO A O 1
ATOM 717 N N . GLY A 1 102 ? -3.659 5.241 -16.146 1.00 86.06 102 GLY A N 1
ATOM 718 C CA . GLY A 1 102 ? -4.811 4.338 -16.142 1.00 86.06 102 GLY A CA 1
ATOM 719 C C . GLY A 1 102 ? -5.078 3.628 -14.813 1.00 86.06 102 GLY A C 1
ATOM 720 O O . GLY A 1 102 ? -6.099 2.953 -14.717 1.00 86.06 102 GLY A O 1
ATOM 721 N N . LEU A 1 103 ? -4.233 3.801 -13.789 1.00 89.88 103 LEU A N 1
ATOM 722 C CA . LEU A 1 103 ? -4.555 3.369 -12.427 1.00 89.88 103 LEU A CA 1
ATOM 723 C C . LEU A 1 103 ? -5.263 4.514 -11.683 1.00 89.88 103 LEU A C 1
ATOM 725 O O . LEU A 1 103 ? -4.713 5.617 -11.606 1.00 89.88 103 LEU A O 1
ATOM 729 N N . PRO A 1 104 ? -6.459 4.287 -11.110 1.00 91.06 104 PRO A N 1
ATOM 730 C CA . PRO A 1 104 ? -7.068 5.229 -10.182 1.00 91.06 104 PRO A CA 1
ATOM 731 C C . PRO A 1 104 ? -6.112 5.545 -9.028 1.00 91.06 104 PRO A C 1
ATOM 733 O O . PRO A 1 104 ? -5.530 4.639 -8.436 1.00 91.06 104 PRO A O 1
ATOM 736 N N . LEU A 1 105 ? -5.958 6.832 -8.710 1.00 91.62 105 LEU A N 1
ATOM 737 C CA . LEU A 1 105 ? -5.134 7.302 -7.600 1.00 91.62 105 LEU A CA 1
ATOM 738 C C . LEU A 1 105 ? -6.001 7.953 -6.527 1.00 91.62 105 LEU A C 1
ATOM 740 O O . LEU A 1 105 ? -6.729 8.914 -6.782 1.00 91.62 105 LEU A O 1
ATOM 744 N N . ILE A 1 106 ? -5.822 7.465 -5.311 1.00 90.06 106 ILE A N 1
ATOM 745 C CA . ILE A 1 106 ? -6.487 7.886 -4.093 1.00 90.06 106 ILE A CA 1
ATOM 746 C C . ILE A 1 106 ? -5.523 8.714 -3.238 1.00 90.06 106 ILE A C 1
ATOM 748 O O . ILE A 1 106 ? -4.407 8.291 -2.943 1.00 90.06 106 ILE A O 1
ATOM 752 N N . VAL A 1 107 ? -5.987 9.888 -2.795 1.00 88.00 107 VAL A N 1
ATOM 753 C CA . VAL A 1 107 ? -5.316 10.714 -1.778 1.00 88.00 107 VAL A CA 1
ATOM 754 C C . VAL A 1 107 ? -6.277 10.892 -0.583 1.00 88.00 107 VAL A C 1
ATOM 756 O O . VAL A 1 107 ? -7.271 11.611 -0.737 1.00 88.00 107 VAL A O 1
ATOM 759 N N . PRO A 1 108 ? -6.034 10.246 0.580 1.00 76.69 108 PRO A N 1
ATOM 760 C CA . PRO A 1 108 ? -7.027 10.053 1.653 1.00 76.69 108 PRO A CA 1
ATOM 761 C C . PRO A 1 108 ? -7.693 11.314 2.230 1.00 76.69 108 PRO A C 1
ATOM 763 O O . PRO A 1 108 ? -8.870 11.271 2.575 1.00 76.69 108 PRO A O 1
ATOM 766 N N . ASP A 1 109 ? -6.994 12.450 2.303 1.00 68.88 109 ASP A N 1
ATOM 767 C CA . ASP A 1 109 ? -7.516 13.672 2.945 1.00 68.88 109 ASP A CA 1
ATOM 768 C C . ASP A 1 109 ? -8.404 14.553 2.048 1.00 68.88 109 ASP A C 1
ATOM 770 O O . ASP A 1 109 ? -8.925 15.578 2.495 1.00 68.88 109 ASP A O 1
ATOM 774 N N . ARG A 1 110 ? -8.581 14.198 0.770 1.00 58.25 110 ARG A N 1
ATOM 775 C CA . ARG A 1 110 ? -9.334 15.021 -0.196 1.00 58.25 110 ARG A CA 1
ATOM 776 C C . ARG A 1 110 ? -10.722 14.493 -0.527 1.00 58.25 110 ARG A C 1
ATOM 778 O O . ARG A 1 110 ? -11.501 15.227 -1.128 1.00 58.25 110 ARG A O 1
ATOM 785 N N . GLU A 1 111 ? -11.034 13.259 -0.156 1.00 60.19 111 GLU A N 1
ATOM 786 C CA . GLU A 1 111 ? -12.264 12.592 -0.577 1.00 60.19 111 GLU A CA 1
ATOM 787 C C . GLU A 1 111 ? -12.901 11.901 0.636 1.00 60.19 111 GLU A C 1
ATOM 789 O O . GLU A 1 111 ? -12.280 11.000 1.205 1.00 60.19 111 GLU A O 1
ATOM 794 N N . PRO A 1 112 ? -14.106 12.317 1.076 1.00 66.12 112 PRO A N 1
ATOM 795 C CA . PRO A 1 112 ? -14.836 11.572 2.089 1.00 66.12 112 PRO A CA 1
ATOM 796 C C . PRO A 1 112 ? -15.122 10.180 1.532 1.00 66.12 112 PRO A C 1
ATOM 798 O O . PRO A 1 112 ? -15.748 10.046 0.480 1.00 66.12 112 PRO A O 1
ATOM 801 N N . ARG A 1 113 ? -14.632 9.153 2.226 1.00 74.88 113 ARG A N 1
ATOM 802 C CA . ARG A 1 113 ? -14.765 7.765 1.800 1.00 74.88 113 ARG A CA 1
ATOM 803 C C . ARG A 1 113 ? -15.349 6.881 2.889 1.00 74.88 113 ARG A C 1
ATOM 805 O O . ARG A 1 113 ? -15.172 7.187 4.072 1.00 74.88 113 ARG A O 1
ATOM 812 N N . PRO A 1 114 ? -16.034 5.797 2.488 1.00 83.75 114 PRO A N 1
ATOM 813 C CA . PRO A 1 114 ? -16.367 4.715 3.393 1.00 83.75 114 PRO A CA 1
ATOM 814 C C . PRO A 1 114 ? -15.103 4.199 4.081 1.00 83.75 114 PRO A C 1
ATOM 816 O O . PRO A 1 114 ? -14.029 4.116 3.478 1.00 83.75 114 PRO A O 1
ATOM 819 N N . ARG A 1 115 ? -15.229 3.903 5.369 1.00 88.19 115 ARG A N 1
ATOM 820 C CA . ARG A 1 115 ? -14.141 3.379 6.182 1.00 88.19 115 ARG A CA 1
ATOM 821 C C . ARG A 1 115 ? -14.627 2.184 6.966 1.00 88.19 115 ARG A C 1
ATOM 823 O O . ARG A 1 115 ? -15.760 2.175 7.446 1.00 88.19 115 ARG A O 1
ATOM 830 N N . PHE A 1 116 ? -13.736 1.226 7.166 1.00 91.06 116 PHE A N 1
ATOM 831 C CA . PHE A 1 116 ? -13.972 0.121 8.077 1.00 91.06 116 PHE A CA 1
ATOM 832 C C . PHE A 1 116 ? -13.130 0.280 9.338 1.00 91.06 116 PHE A C 1
ATOM 834 O O . PHE A 1 116 ? -12.035 0.849 9.335 1.00 91.06 116 PHE A O 1
ATOM 841 N N . ARG A 1 117 ? -13.645 -0.271 10.435 1.00 92.06 117 ARG A N 1
ATOM 842 C CA . ARG A 1 117 ? -12.968 -0.288 11.727 1.00 92.06 117 ARG A CA 1
ATOM 843 C C . ARG A 1 117 ? -12.072 -1.521 11.830 1.00 92.06 117 ARG A C 1
ATOM 845 O O . ARG A 1 117 ? -12.568 -2.636 11.954 1.00 92.06 117 ARG A O 1
ATOM 852 N N . ALA A 1 118 ? -10.762 -1.307 11.840 1.00 89.12 118 ALA A N 1
ATOM 853 C CA . ALA A 1 118 ? -9.748 -2.342 12.051 1.00 89.12 118 ALA A CA 1
ATOM 854 C C . ALA A 1 118 ? -9.498 -2.652 13.535 1.00 89.12 118 ALA A C 1
ATOM 856 O O . ALA A 1 118 ? -8.925 -3.684 13.874 1.00 89.12 118 ALA A O 1
ATOM 857 N N . GLY A 1 119 ? -9.894 -1.752 14.437 1.00 89.44 119 GLY A N 1
ATOM 858 C CA . GLY A 1 119 ? -9.704 -1.945 15.870 1.00 89.44 119 GLY A CA 1
ATOM 859 C C . GLY A 1 119 ? -9.969 -0.687 16.682 1.00 89.44 119 GLY A C 1
ATOM 860 O O . GLY A 1 119 ? -10.754 0.180 16.288 1.00 89.44 119 GLY A O 1
ATOM 861 N N . THR A 1 120 ? -9.310 -0.597 17.833 1.00 90.00 120 THR A N 1
ATOM 862 C CA . THR A 1 120 ? -9.354 0.566 18.725 1.00 90.00 120 THR A CA 1
ATOM 863 C C . THR A 1 120 ? -8.011 0.802 19.387 1.00 90.00 120 THR A C 1
ATOM 865 O O . THR A 1 120 ? -7.319 -0.147 19.755 1.00 90.00 120 THR A O 1
ATOM 868 N N . LEU A 1 121 ? -7.687 2.071 19.610 1.00 84.62 121 LEU A N 1
ATOM 869 C CA . LEU A 1 121 ? -6.638 2.474 20.538 1.00 84.62 121 LEU A CA 1
ATOM 870 C C . LEU A 1 121 ? -7.032 2.149 21.995 1.00 84.62 121 LEU A C 1
ATOM 872 O O . LEU A 1 121 ? -8.212 1.925 22.277 1.00 84.62 121 LEU A O 1
ATOM 876 N N . PRO A 1 122 ? -6.074 2.158 22.945 1.00 83.31 122 PRO A N 1
ATOM 877 C CA . PRO A 1 122 ? -6.353 1.881 24.359 1.00 83.31 122 PRO A CA 1
ATOM 878 C C . PRO A 1 122 ? -7.369 2.816 25.036 1.00 83.31 122 PRO A C 1
ATOM 880 O O . PRO A 1 122 ? -7.954 2.437 26.043 1.00 83.31 122 PRO A O 1
ATOM 883 N N . ASP A 1 123 ? -7.591 4.022 24.507 1.00 82.75 123 ASP A N 1
ATOM 884 C CA . ASP A 1 123 ? -8.629 4.950 24.990 1.00 82.75 123 ASP A CA 1
ATOM 885 C C . ASP A 1 123 ? -9.996 4.764 24.325 1.00 82.75 123 ASP A C 1
ATOM 887 O O . ASP A 1 123 ? -10.905 5.555 24.562 1.00 82.75 123 ASP A O 1
ATOM 891 N N . GLY A 1 124 ? -10.142 3.750 23.473 1.00 87.62 124 GLY A N 1
ATOM 892 C CA . GLY A 1 124 ? -11.370 3.485 22.738 1.00 87.62 124 GLY A CA 1
ATOM 893 C C . GLY A 1 124 ? -11.496 4.232 21.410 1.00 87.62 124 GLY A C 1
ATOM 894 O O . GLY A 1 124 ? -12.464 3.971 20.696 1.00 87.62 124 GLY A O 1
ATOM 895 N N . THR A 1 125 ? -10.538 5.089 21.028 1.00 89.06 125 THR A N 1
ATOM 896 C CA . THR A 1 125 ? -10.562 5.754 19.712 1.00 89.06 125 THR A CA 1
ATOM 897 C C . THR A 1 125 ? -10.577 4.695 18.603 1.00 89.06 125 THR A C 1
ATOM 899 O O . THR A 1 125 ? -9.703 3.817 18.607 1.00 89.06 125 THR A O 1
ATOM 902 N N . PRO A 1 126 ? -11.537 4.724 17.662 1.00 89.62 126 PRO A N 1
ATOM 903 C CA . PRO A 1 126 ? -11.603 3.736 16.594 1.00 89.62 126 PRO A CA 1
ATOM 904 C C . PRO A 1 126 ? -10.406 3.878 15.652 1.00 89.62 126 PRO A C 1
ATOM 906 O O . PRO A 1 126 ? -10.003 4.980 15.297 1.00 89.62 126 PRO A O 1
ATOM 909 N N . LEU A 1 127 ? -9.836 2.744 15.248 1.00 88.12 127 LEU A N 1
ATOM 910 C CA . LEU A 1 127 ? -8.839 2.677 14.185 1.00 88.12 127 LEU A CA 1
ATOM 911 C C . LEU A 1 127 ? -9.563 2.381 12.882 1.00 88.12 127 LEU A C 1
ATOM 913 O O . LEU A 1 127 ? -10.054 1.267 12.692 1.00 88.12 127 LEU A O 1
ATOM 917 N N . GLU A 1 128 ? -9.645 3.382 12.018 1.00 89.50 128 GLU A N 1
ATOM 918 C CA . GLU A 1 128 ? -10.380 3.305 10.762 1.00 89.50 128 GLU A CA 1
ATOM 919 C C . GLU A 1 128 ? -9.452 3.446 9.564 1.00 89.50 128 GLU A C 1
ATOM 921 O O . GLU A 1 128 ? -8.545 4.283 9.570 1.00 89.50 128 GLU A O 1
ATOM 926 N N . PHE A 1 129 ? -9.738 2.654 8.538 1.00 88.81 129 PHE A N 1
ATOM 927 C CA . PHE A 1 129 ? -9.016 2.603 7.275 1.00 88.81 129 PHE A CA 1
ATOM 928 C C . PHE A 1 129 ? -9.996 2.688 6.110 1.00 88.81 129 PHE A C 1
ATOM 930 O O . PHE A 1 129 ? -11.185 2.413 6.268 1.00 88.81 129 PHE A O 1
ATOM 937 N N . ASP A 1 130 ? -9.489 3.074 4.944 1.00 89.00 130 ASP A N 1
ATOM 938 C CA . ASP A 1 130 ? -10.269 3.132 3.709 1.00 89.00 130 ASP A CA 1
ATOM 939 C C . ASP A 1 130 ? -10.813 1.745 3.320 1.00 89.00 130 ASP A C 1
ATOM 941 O O . ASP A 1 130 ? -10.071 0.763 3.377 1.00 89.00 130 ASP A O 1
ATOM 945 N N . ASP A 1 131 ? -12.092 1.657 2.938 1.00 89.75 131 ASP A N 1
ATOM 946 C CA . ASP A 1 131 ? -12.737 0.390 2.552 1.00 89.75 131 ASP A CA 1
ATOM 947 C C . ASP A 1 131 ? -12.036 -0.311 1.379 1.00 89.75 131 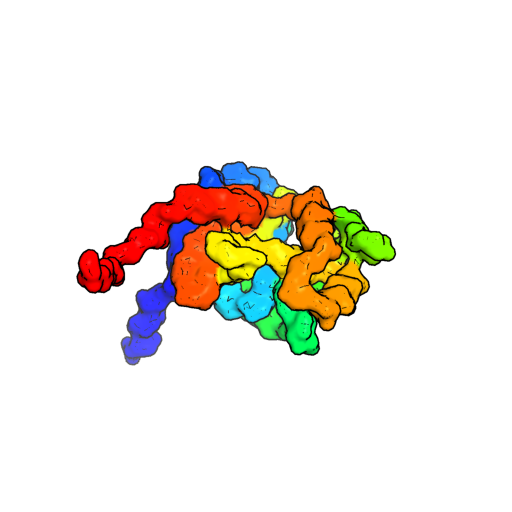ASP A C 1
ATOM 949 O O . ASP A 1 131 ? -12.051 -1.540 1.310 1.00 89.75 131 ASP A O 1
ATOM 953 N N . GLU A 1 132 ? -11.332 0.434 0.524 1.00 90.38 132 GLU A N 1
ATOM 954 C CA . GLU A 1 132 ? -10.528 -0.139 -0.563 1.00 90.38 132 GLU A CA 1
ATOM 955 C C . GLU A 1 132 ? -9.455 -1.114 -0.046 1.00 90.38 132 GLU A C 1
ATOM 957 O O . GLU A 1 132 ? -9.139 -2.101 -0.705 1.00 90.38 132 GLU A O 1
ATOM 962 N N . LEU A 1 133 ? -8.923 -0.899 1.166 1.00 90.69 133 LEU A N 1
ATOM 963 C CA . LEU A 1 133 ? -7.968 -1.828 1.784 1.00 90.69 133 LEU A CA 1
ATOM 964 C C . LEU A 1 133 ? -8.629 -3.132 2.243 1.00 90.69 133 LEU A C 1
ATOM 966 O O . LEU A 1 133 ? -7.959 -4.157 2.310 1.00 90.69 133 LEU A O 1
ATOM 970 N N . ARG A 1 134 ? -9.926 -3.101 2.568 1.00 89.44 134 ARG A N 1
ATOM 971 C CA . ARG A 1 134 ? -10.706 -4.291 2.935 1.00 89.44 134 ARG A CA 1
ATOM 972 C C . ARG A 1 134 ? -11.157 -5.072 1.702 1.00 89.44 134 ARG A C 1
ATOM 974 O O . ARG A 1 134 ? -11.323 -6.284 1.787 1.00 89.44 134 ARG A O 1
ATOM 981 N N . GLU A 1 135 ? -11.381 -4.386 0.583 1.00 88.94 135 GLU A N 1
ATOM 982 C CA . GLU A 1 135 ? -11.720 -5.001 -0.708 1.00 88.94 135 GLU A CA 1
ATOM 983 C C . GLU A 1 135 ? -10.499 -5.547 -1.461 1.00 88.94 135 GLU A C 1
ATOM 985 O O . GLU A 1 135 ? -10.662 -6.283 -2.434 1.00 88.94 135 GLU A O 1
ATOM 990 N N . ALA A 1 136 ? -9.286 -5.194 -1.030 1.00 91.19 136 ALA A N 1
ATOM 991 C CA . ALA A 1 136 ? -8.054 -5.665 -1.639 1.00 91.19 136 ALA A CA 1
ATOM 992 C C . ALA A 1 136 ? -7.922 -7.192 -1.511 1.00 91.19 136 ALA A C 1
ATOM 994 O O . ALA A 1 136 ? -7.834 -7.734 -0.412 1.00 91.19 136 ALA A O 1
ATOM 995 N N . GLU A 1 137 ? -7.847 -7.882 -2.649 1.00 91.50 137 GLU A N 1
ATOM 996 C CA . GLU A 1 137 ? -7.442 -9.293 -2.701 1.00 91.50 137 GLU A CA 1
ATOM 997 C C . GLU A 1 137 ? -5.916 -9.439 -2.728 1.00 91.50 137 GLU A C 1
ATOM 999 O O . GLU A 1 137 ? -5.390 -10.516 -2.463 1.00 91.50 137 GLU A O 1
ATOM 1004 N N . ALA A 1 138 ? -5.216 -8.352 -3.066 1.00 91.75 138 ALA A N 1
ATOM 1005 C CA . ALA A 1 138 ? -3.779 -8.228 -2.928 1.00 91.75 138 ALA A CA 1
ATOM 1006 C C . ALA A 1 138 ? -3.381 -6.803 -2.543 1.00 91.75 138 ALA A C 1
ATOM 1008 O O . ALA A 1 138 ? -3.832 -5.833 -3.166 1.00 91.75 138 ALA A O 1
ATOM 1009 N N . LEU A 1 139 ? -2.482 -6.678 -1.572 1.00 92.62 139 LEU A N 1
ATOM 1010 C CA . LEU A 1 139 ? -1.962 -5.409 -1.087 1.00 92.62 139 LEU A CA 1
ATOM 1011 C C . LEU A 1 139 ? -0.439 -5.352 -1.193 1.00 92.62 139 LEU A C 1
ATOM 1013 O O . LEU A 1 139 ? 0.287 -6.174 -0.628 1.00 92.62 139 LEU A O 1
ATOM 1017 N N . LEU A 1 140 ? 0.040 -4.316 -1.878 1.00 92.81 140 LEU A N 1
ATOM 1018 C CA . LEU A 1 140 ? 1.455 -4.020 -2.022 1.00 92.81 140 LEU A CA 1
ATOM 1019 C C . LEU A 1 140 ? 1.792 -2.723 -1.298 1.00 92.81 140 LEU A C 1
ATOM 1021 O O . LEU A 1 140 ? 1.145 -1.699 -1.520 1.00 92.81 140 LEU A O 1
ATOM 1025 N N . LEU A 1 141 ? 2.843 -2.749 -0.485 1.00 91.94 141 LEU A N 1
ATOM 1026 C CA . LEU A 1 141 ? 3.429 -1.537 0.082 1.00 91.94 141 LEU A CA 1
ATOM 1027 C C . LEU A 1 141 ? 4.669 -1.140 -0.734 1.00 91.94 141 LEU A C 1
ATOM 1029 O O . LEU A 1 141 ? 5.501 -1.985 -1.072 1.00 91.94 141 LEU A O 1
ATOM 1033 N N . VAL A 1 142 ? 4.790 0.140 -1.086 1.00 91.12 142 VAL A N 1
ATOM 1034 C CA . VAL A 1 142 ? 5.862 0.641 -1.958 1.00 91.12 142 VAL A CA 1
ATOM 1035 C C . VAL A 1 142 ? 6.392 1.972 -1.442 1.00 91.12 142 VAL A C 1
ATOM 1037 O O . VAL A 1 142 ? 5.672 2.965 -1.365 1.00 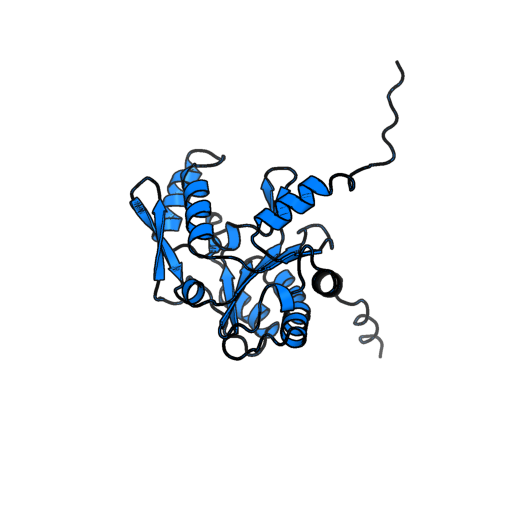91.12 142 VAL A O 1
ATOM 1040 N N . GLY A 1 143 ? 7.679 2.043 -1.135 1.00 89.12 143 GLY A N 1
ATOM 1041 C CA . GLY A 1 143 ? 8.263 3.307 -0.704 1.00 89.12 143 GLY A CA 1
ATOM 1042 C C . GLY A 1 143 ? 9.684 3.181 -0.186 1.00 89.12 143 GLY A C 1
ATOM 1043 O O . GLY A 1 143 ? 10.221 2.075 -0.094 1.00 89.12 143 GLY A O 1
ATOM 1044 N N . PRO A 1 144 ? 10.297 4.311 0.195 1.00 82.50 144 PRO A N 1
ATOM 1045 C CA . PRO A 1 144 ? 11.566 4.273 0.893 1.00 82.50 144 PRO A CA 1
ATOM 1046 C C . PRO A 1 144 ? 11.405 3.501 2.208 1.00 82.50 144 PRO A C 1
ATOM 1048 O O . PRO A 1 144 ? 10.477 3.730 2.987 1.00 82.50 144 PRO A O 1
ATOM 1051 N N . SER A 1 145 ? 12.329 2.583 2.465 1.00 75.69 145 SER A N 1
ATOM 1052 C CA . SER A 1 145 ? 12.521 2.002 3.781 1.00 75.69 145 SER A CA 1
ATOM 1053 C C . SER A 1 145 ? 13.012 3.100 4.717 1.00 75.69 145 SER A C 1
ATOM 1055 O O . SER A 1 145 ? 13.915 3.876 4.384 1.00 75.69 145 SER A O 1
ATOM 1057 N N . ARG A 1 146 ? 12.406 3.169 5.895 1.00 67.75 146 ARG A N 1
ATOM 1058 C CA . ARG A 1 146 ? 12.890 4.001 6.991 1.00 67.75 146 ARG A CA 1
ATOM 1059 C C . ARG A 1 146 ? 13.265 3.071 8.130 1.00 67.75 146 ARG A C 1
ATOM 1061 O O . ARG A 1 146 ? 12.658 2.013 8.303 1.00 67.75 146 ARG A O 1
ATOM 1068 N N . GLU A 1 147 ? 14.284 3.441 8.896 1.00 54.03 147 GLU A N 1
ATOM 1069 C CA . GLU A 1 147 ? 14.576 2.723 10.132 1.00 54.03 147 GLU A CA 1
ATOM 1070 C C . GLU A 1 147 ? 13.398 2.908 11.092 1.00 54.03 147 GLU A C 1
ATOM 1072 O O . GLU A 1 147 ? 13.234 3.949 11.727 1.00 54.03 147 GLU A O 1
ATOM 1077 N N . VAL A 1 148 ? 12.563 1.876 11.203 1.00 48.97 148 VAL A N 1
ATOM 1078 C CA . VAL A 1 148 ? 11.516 1.802 12.232 1.00 48.97 148 VAL A CA 1
ATOM 1079 C C . VAL A 1 148 ? 12.168 1.530 13.598 1.00 48.97 148 VAL A C 1
ATOM 1081 O O . VAL A 1 148 ? 11.646 1.908 14.649 1.00 48.97 148 VAL A O 1
ATOM 1084 N N . GLN A 1 149 ? 13.343 0.884 13.583 1.00 40.16 149 GLN A N 1
ATOM 1085 C CA . GLN A 1 149 ? 14.251 0.672 14.711 1.00 40.16 149 GLN A CA 1
ATOM 1086 C C . GLN A 1 149 ? 15.708 0.712 14.213 1.00 40.16 149 GLN A C 1
ATOM 1088 O O . GLN A 1 149 ? 15.934 0.366 13.051 1.00 40.16 149 GLN A O 1
ATOM 1093 N N . PRO A 1 150 ? 16.690 1.052 15.074 1.00 40.03 150 PRO A N 1
ATOM 1094 C CA . PRO A 1 150 ? 18.103 1.000 14.701 1.00 40.03 150 PRO A CA 1
ATOM 1095 C C . PRO A 1 150 ? 18.477 -0.375 14.129 1.00 40.03 150 PRO A C 1
ATOM 1097 O O . PRO A 1 150 ? 18.246 -1.393 14.788 1.00 40.03 150 PRO A O 1
ATOM 1100 N N . GLY A 1 151 ? 19.029 -0.405 12.913 1.00 37.06 151 GLY A N 1
ATOM 1101 C CA . GLY A 1 151 ? 19.513 -1.632 12.272 1.00 37.06 151 GLY A CA 1
ATOM 1102 C C . GLY A 1 151 ? 18.436 -2.544 11.675 1.00 37.06 151 GLY A C 1
ATOM 1103 O O . GLY A 1 151 ? 18.738 -3.690 11.342 1.00 37.06 151 GLY A O 1
ATOM 1104 N N . ILE A 1 152 ? 17.186 -2.081 11.542 1.00 39.28 152 ILE A N 1
ATOM 1105 C CA . ILE A 1 152 ? 16.123 -2.829 10.850 1.00 39.28 152 ILE A CA 1
ATOM 1106 C C . ILE A 1 152 ? 15.444 -1.916 9.817 1.00 39.28 152 ILE A C 1
ATOM 1108 O O . ILE A 1 152 ? 14.455 -1.248 10.144 1.00 39.28 152 ILE A O 1
ATOM 1112 N N . PRO A 1 153 ? 15.942 -1.893 8.568 1.00 44.47 153 PRO A N 1
ATOM 1113 C CA . PRO A 1 153 ? 15.204 -1.321 7.451 1.00 44.47 153 PRO A CA 1
ATOM 1114 C C . PRO A 1 153 ? 13.856 -2.035 7.288 1.00 44.47 153 PRO A C 1
ATOM 1116 O O . PRO A 1 153 ? 13.787 -3.262 7.227 1.00 44.47 153 PRO A O 1
ATOM 1119 N N . SER A 1 154 ? 12.752 -1.293 7.233 1.00 50.88 154 SER A N 1
ATOM 1120 C CA . SER A 1 154 ? 11.480 -1.850 6.783 1.00 50.88 154 SER A CA 1
ATOM 1121 C C . SER A 1 154 ? 10.744 -0.833 5.913 1.00 50.88 154 SER A C 1
ATOM 1123 O O . SER A 1 154 ? 10.771 0.356 6.235 1.00 50.88 154 SER A O 1
ATOM 1125 N N . PRO A 1 155 ? 10.128 -1.240 4.793 1.00 52.47 155 PRO A N 1
ATOM 1126 C CA . PRO A 1 155 ? 9.073 -0.482 4.148 1.00 52.47 155 PRO A CA 1
ATOM 1127 C C . PRO A 1 155 ? 8.040 -0.249 5.228 1.00 52.47 155 PRO A C 1
ATOM 1129 O O . PRO A 1 155 ? 7.470 -1.181 5.798 1.00 52.47 155 PRO A O 1
ATOM 1132 N N . ASP A 1 156 ? 7.963 1.015 5.603 1.00 59.06 156 ASP A N 1
ATOM 1133 C CA . ASP A 1 156 ? 7.501 1.378 6.917 1.00 59.06 156 ASP A CA 1
ATOM 1134 C C . ASP A 1 156 ? 6.033 0.948 7.047 1.00 59.06 156 ASP A C 1
ATOM 1136 O O . ASP A 1 156 ? 5.201 1.354 6.228 1.00 59.06 156 ASP A O 1
ATOM 1140 N N . PRO A 1 157 ? 5.661 0.177 8.084 1.00 58.31 157 PRO A N 1
ATOM 1141 C CA . PRO A 1 157 ? 4.275 0.089 8.519 1.00 58.31 157 PRO A CA 1
ATOM 1142 C C . PRO A 1 157 ? 3.617 1.474 8.669 1.00 58.31 157 PRO A C 1
ATOM 1144 O O . PRO A 1 157 ? 2.391 1.554 8.672 1.00 58.31 157 PRO A O 1
ATOM 1147 N N . ALA A 1 158 ? 4.403 2.561 8.734 1.00 61.62 158 ALA A N 1
ATOM 1148 C CA . ALA A 1 158 ? 3.953 3.940 8.599 1.00 61.62 158 ALA A CA 1
ATOM 1149 C C . ALA A 1 158 ? 3.208 4.287 7.318 1.00 61.62 158 ALA A C 1
ATOM 1151 O O . ALA A 1 158 ? 2.441 5.252 7.342 1.00 61.62 158 ALA A O 1
ATOM 1152 N N . LEU A 1 159 ? 3.357 3.507 6.244 1.00 76.38 159 LEU A N 1
ATOM 1153 C CA . LEU A 1 159 ? 2.470 3.613 5.090 1.00 76.38 159 LEU A CA 1
ATOM 1154 C C . LEU A 1 159 ? 1.021 3.345 5.492 1.00 76.38 159 LEU A C 1
ATOM 1156 O O . LEU A 1 159 ? 0.144 4.065 5.044 1.00 76.38 159 LEU A O 1
ATOM 1160 N N . LEU A 1 160 ? 0.769 2.385 6.385 1.00 79.50 160 LEU A N 1
ATOM 1161 C CA . LEU A 1 160 ? -0.567 2.129 6.923 1.00 79.50 160 LEU A CA 1
ATOM 1162 C C . LEU A 1 160 ? -0.860 3.029 8.135 1.00 79.50 160 LEU A C 1
ATOM 1164 O O . LEU A 1 160 ? -1.881 3.711 8.174 1.00 79.50 160 LEU A O 1
ATOM 1168 N N . VAL A 1 161 ? 0.046 3.071 9.119 1.00 79.62 161 VAL A N 1
ATOM 1169 C CA . VAL A 1 161 ? -0.132 3.783 10.397 1.00 79.62 161 VAL A CA 1
ATOM 1170 C C . VAL A 1 161 ? 1.042 4.727 10.671 1.00 79.62 161 VAL A C 1
ATOM 1172 O O . VAL A 1 161 ? 2.072 4.287 11.176 1.00 79.62 161 VAL A O 1
ATOM 1175 N N . PRO A 1 162 ? 0.907 6.039 10.441 1.00 72.44 162 PRO A N 1
ATOM 1176 C CA . PRO A 1 162 ? -0.360 6.760 10.371 1.00 72.44 162 PRO A CA 1
ATOM 1177 C C . PRO A 1 162 ? -0.910 6.982 8.964 1.00 72.44 162 PRO A C 1
ATOM 1179 O O . PRO A 1 162 ? -1.970 7.588 8.847 1.00 72.44 162 PRO A O 1
ATOM 1182 N N . GLY A 1 163 ? -0.197 6.541 7.926 1.00 75.94 163 GLY A N 1
ATOM 1183 C CA . GLY A 1 163 ? -0.367 7.039 6.565 1.00 75.94 163 GLY A CA 1
ATOM 1184 C C . GLY A 1 163 ? -1.765 6.952 5.967 1.00 75.94 163 GLY A C 1
ATOM 1185 O O . GLY A 1 163 ? -2.091 7.782 5.119 1.00 75.94 163 GLY A O 1
ATOM 1186 N N . LEU A 1 164 ? -2.584 6.003 6.431 1.00 84.69 164 LEU A N 1
ATOM 1187 C CA . LEU A 1 164 ? -3.956 5.772 5.970 1.00 84.69 164 LEU A CA 1
ATOM 1188 C C . LEU A 1 164 ? -4.993 5.794 7.097 1.00 84.69 164 LEU A C 1
ATOM 1190 O O . LEU A 1 164 ? -6.157 5.470 6.859 1.00 84.69 164 LEU A O 1
ATOM 1194 N N . LEU A 1 165 ? -4.592 6.158 8.317 1.00 81.69 165 LEU A N 1
ATOM 1195 C CA . LEU A 1 165 ? -5.529 6.238 9.429 1.00 81.69 165 LEU A CA 1
ATOM 1196 C C . LEU A 1 165 ? -6.528 7.374 9.236 1.00 81.69 165 LEU A C 1
ATOM 1198 O O . LEU A 1 165 ? -6.210 8.457 8.741 1.00 81.69 165 LEU A O 1
ATOM 1202 N N . GLY A 1 166 ? -7.738 7.154 9.739 1.00 77.19 166 GLY A N 1
ATOM 1203 C CA . GLY A 1 166 ? -8.709 8.224 9.860 1.00 77.19 166 GLY A CA 1
ATOM 1204 C C . GLY A 1 166 ? -8.221 9.397 10.719 1.00 77.19 166 GLY A C 1
ATOM 1205 O O . GLY A 1 166 ? -7.450 9.229 11.665 1.00 77.19 166 GLY A O 1
ATOM 1206 N N . ARG A 1 167 ? -8.717 10.604 10.407 1.00 77.12 167 ARG A N 1
ATOM 1207 C CA . ARG 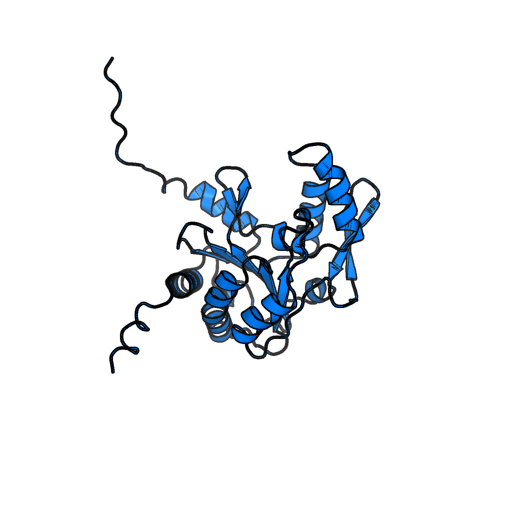A 1 167 ? -8.330 11.866 11.069 1.00 77.12 167 ARG A CA 1
ATOM 1208 C C . ARG A 1 167 ? -8.420 11.814 12.598 1.00 77.12 167 ARG A C 1
ATOM 1210 O O . ARG A 1 167 ? -7.561 12.387 13.259 1.00 77.12 167 ARG A O 1
ATOM 1217 N N . GLU A 1 168 ? -9.430 11.145 13.152 1.00 79.56 168 GLU A N 1
ATOM 1218 C CA . GLU A 1 168 ? -9.625 11.024 14.605 1.00 79.56 168 GLU A CA 1
ATOM 1219 C C . GLU A 1 168 ? -8.563 10.134 15.260 1.00 79.56 168 GLU A C 1
ATOM 1221 O O . GLU A 1 168 ? -7.869 10.575 16.175 1.00 79.56 168 GLU A O 1
ATOM 1226 N N . ALA A 1 169 ? -8.373 8.916 14.739 1.00 81.44 169 ALA A N 1
ATOM 1227 C CA . ALA A 1 169 ? -7.317 7.995 15.167 1.00 81.44 169 ALA A CA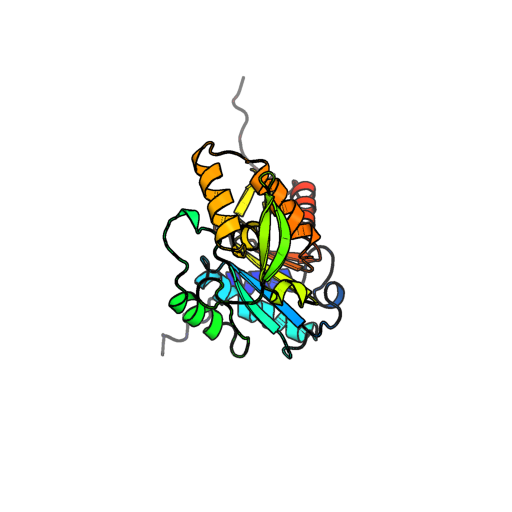 1
ATOM 1228 C C . ALA A 1 169 ? -5.935 8.647 15.088 1.00 81.44 169 ALA A C 1
ATOM 1230 O O . ALA A 1 169 ? -5.109 8.523 15.994 1.00 81.44 169 ALA A O 1
ATOM 1231 N N . TRP A 1 170 ? -5.700 9.382 14.004 1.00 78.50 170 TRP A N 1
ATOM 1232 C CA . TRP A 1 170 ? -4.475 10.128 13.807 1.00 78.50 170 TRP A CA 1
ATOM 1233 C C . TRP A 1 170 ? -4.286 11.232 14.852 1.00 78.50 170 TRP A C 1
ATOM 1235 O O . TRP A 1 170 ? -3.238 11.291 15.496 1.00 78.50 170 TRP A O 1
ATOM 1245 N N . ALA A 1 171 ? -5.295 12.082 15.063 1.00 79.06 171 ALA A N 1
ATOM 1246 C CA . ALA A 1 171 ? -5.240 13.142 16.066 1.00 79.06 171 ALA A CA 1
ATOM 1247 C C . ALA A 1 171 ? -4.980 12.574 17.472 1.00 79.06 171 ALA A C 1
ATOM 1249 O O . ALA A 1 171 ? -4.170 13.127 18.218 1.00 79.06 171 ALA A O 1
ATOM 1250 N N . ALA A 1 172 ? -5.586 11.429 17.800 1.00 81.56 172 ALA A N 1
ATOM 1251 C CA . ALA A 1 172 ? -5.351 10.724 19.055 1.00 81.56 172 ALA A CA 1
ATOM 1252 C C . ALA A 1 172 ? -3.909 10.194 19.183 1.00 81.56 172 ALA A C 1
ATOM 1254 O O . ALA A 1 172 ? -3.326 10.262 20.266 1.00 81.56 172 ALA A O 1
ATOM 1255 N N . LEU A 1 173 ? -3.299 9.699 18.099 1.00 78.06 173 LEU A N 1
ATOM 1256 C CA . LEU A 1 173 ? -1.887 9.289 18.092 1.00 78.06 173 LEU A CA 1
ATOM 1257 C C . LEU A 1 173 ? -0.930 10.486 18.212 1.00 78.06 173 LEU A C 1
ATOM 1259 O O . LEU A 1 173 ? 0.067 10.411 18.935 1.00 78.06 173 LEU A O 1
ATOM 1263 N N . LEU A 1 174 ? -1.227 11.605 17.544 1.00 74.88 174 LEU A N 1
ATOM 1264 C CA . LEU A 1 174 ? -0.428 12.832 17.634 1.00 74.88 174 LEU A CA 1
ATOM 1265 C C . LEU A 1 174 ? -0.446 13.452 19.027 1.00 74.88 174 LEU A C 1
ATOM 1267 O O . LEU A 1 174 ? 0.615 13.796 19.553 1.00 74.88 174 LEU A O 1
ATOM 1271 N N . ALA A 1 175 ? -1.634 13.570 19.626 1.00 76.38 175 ALA A N 1
ATOM 1272 C CA . ALA A 1 175 ? -1.806 14.133 20.962 1.00 76.38 175 ALA A CA 1
ATOM 1273 C C . ALA A 1 175 ? -0.947 13.399 22.004 1.00 76.38 175 ALA A C 1
ATOM 1275 O O . ALA A 1 175 ? -0.456 14.010 22.950 1.00 76.38 175 ALA A O 1
ATOM 1276 N N . ARG A 1 176 ? -0.704 12.099 21.797 1.00 71.56 176 ARG A N 1
ATOM 1277 C CA . ARG A 1 176 ? 0.153 11.283 22.660 1.00 71.56 176 ARG A CA 1
ATOM 1278 C C . ARG A 1 176 ? 1.640 11.379 22.324 1.00 71.56 176 ARG A C 1
ATOM 1280 O O . ARG A 1 176 ? 2.463 11.454 23.237 1.00 71.56 176 ARG A O 1
ATOM 1287 N N . ARG A 1 177 ? 2.006 11.439 21.035 1.00 63.75 177 ARG A N 1
ATOM 1288 C CA . ARG A 1 177 ? 3.410 11.607 20.600 1.00 63.75 177 ARG A CA 1
ATOM 1289 C C . ARG A 1 177 ? 4.043 12.901 21.115 1.00 63.75 177 ARG A C 1
ATOM 1291 O O . ARG A 1 177 ? 5.239 12.903 21.391 1.00 63.75 177 ARG A O 1
ATOM 1298 N N . GLY A 1 178 ? 3.256 13.965 21.296 1.00 50.09 178 GLY A N 1
ATOM 1299 C CA . GLY A 1 178 ? 3.721 15.227 21.884 1.00 50.09 178 GLY A CA 1
ATOM 1300 C C . GLY A 1 178 ? 4.214 15.123 23.336 1.00 50.09 178 GLY A C 1
ATOM 1301 O O . GLY A 1 178 ? 4.837 16.059 23.826 1.00 50.09 178 GLY A O 1
ATOM 1302 N N . VAL A 1 179 ? 3.969 13.998 24.023 1.00 42.34 179 VAL A N 1
ATOM 1303 C CA . VAL A 1 179 ? 4.267 13.842 25.456 1.00 42.34 179 VAL A CA 1
ATOM 1304 C C . VAL A 1 179 ? 5.595 13.119 25.710 1.00 42.34 179 VAL A C 1
ATOM 1306 O O . VAL A 1 179 ? 6.276 13.455 26.678 1.00 42.34 179 VAL A O 1
ATOM 1309 N N . ARG A 1 180 ? 6.016 12.161 24.868 1.00 40.19 180 ARG A N 1
ATOM 1310 C CA . ARG A 1 180 ? 7.315 11.460 24.985 1.00 40.19 180 ARG A CA 1
ATOM 1311 C C . ARG A 1 180 ? 7.769 10.936 23.623 1.00 40.19 180 ARG A C 1
ATOM 1313 O O . ARG A 1 180 ? 7.085 10.121 23.015 1.00 40.19 180 ARG A O 1
ATOM 1320 N N . GLY A 1 181 ? 8.952 11.349 23.174 1.00 43.56 181 GLY A N 1
ATOM 1321 C CA . GLY A 1 181 ? 9.551 10.982 21.883 1.00 43.56 181 GLY A CA 1
ATOM 1322 C C . GLY A 1 181 ? 9.955 9.510 21.695 1.00 43.56 181 GLY A C 1
ATOM 1323 O O . GLY A 1 181 ? 10.884 9.243 20.944 1.00 43.56 181 GLY A O 1
ATOM 1324 N N . ALA A 1 182 ? 9.308 8.541 22.346 1.00 42.28 182 ALA A N 1
ATOM 1325 C CA . ALA A 1 182 ? 9.643 7.126 22.209 1.00 42.28 182 ALA A CA 1
ATOM 1326 C C . ALA A 1 182 ? 8.406 6.235 22.373 1.00 42.28 182 ALA A C 1
ATOM 1328 O O . ALA A 1 182 ? 7.718 6.322 23.385 1.00 42.28 182 ALA A O 1
ATOM 1329 N N . ARG A 1 183 ? 8.173 5.375 21.368 1.00 56.41 183 ARG A N 1
ATOM 1330 C CA . ARG A 1 183 ? 7.344 4.151 21.392 1.00 56.41 183 ARG A CA 1
ATOM 1331 C C . ARG A 1 183 ? 6.173 4.190 22.373 1.00 56.41 183 ARG A C 1
ATOM 1333 O O . ARG A 1 183 ? 6.165 3.518 23.401 1.00 56.41 183 ARG A O 1
ATOM 1340 N N . ASP A 1 184 ? 5.171 4.972 22.014 1.00 67.00 184 ASP A N 1
ATOM 1341 C CA . ASP A 1 184 ? 3.885 4.917 22.684 1.00 67.00 184 ASP A CA 1
ATOM 1342 C C . ASP A 1 184 ? 3.219 3.564 22.389 1.00 67.00 184 ASP A C 1
ATOM 1344 O O . ASP A 1 184 ? 3.081 3.169 21.227 1.00 67.00 184 ASP A O 1
ATOM 1348 N N . GLY A 1 185 ? 2.795 2.854 23.438 1.00 71.81 185 GLY A N 1
ATOM 1349 C CA . GLY A 1 185 ? 2.063 1.594 23.314 1.00 71.81 185 GLY A CA 1
ATOM 1350 C C . GLY A 1 185 ? 0.804 1.726 22.452 1.00 71.81 185 GLY A C 1
ATOM 1351 O O . GLY A 1 185 ? 0.394 0.746 21.835 1.00 71.81 185 GLY A O 1
ATOM 1352 N N . ALA A 1 186 ? 0.235 2.931 22.327 1.00 77.00 186 ALA A N 1
ATOM 1353 C CA . ALA A 1 186 ? -0.864 3.201 21.404 1.00 77.00 186 ALA A CA 1
ATOM 1354 C C . ALA A 1 186 ? -0.455 3.066 19.925 1.00 77.00 186 ALA A C 1
ATOM 1356 O O . ALA A 1 186 ? -1.222 2.526 19.133 1.00 77.00 186 ALA A O 1
ATOM 1357 N N . PHE A 1 187 ? 0.751 3.503 19.549 1.00 78.44 187 PHE A N 1
ATOM 1358 C CA . PHE A 1 187 ? 1.253 3.369 18.178 1.00 78.44 187 PHE A CA 1
ATOM 1359 C C . PHE A 1 187 ? 1.518 1.901 17.826 1.00 78.44 187 PHE A C 1
ATOM 1361 O O . PHE A 1 187 ? 1.093 1.431 16.776 1.00 78.44 187 PHE A O 1
ATOM 1368 N N . GLU A 1 188 ? 2.132 1.145 18.737 1.00 78.88 188 GLU A N 1
ATOM 1369 C CA . GLU A 1 188 ? 2.340 -0.302 18.568 1.00 78.88 188 GLU A CA 1
ATOM 1370 C C . GLU A 1 188 ? 1.016 -1.081 18.531 1.00 78.88 188 GLU A C 1
ATOM 1372 O O . GLU A 1 188 ? 0.853 -2.011 17.739 1.00 78.88 188 GLU A O 1
ATOM 1377 N N . ALA A 1 189 ? 0.037 -0.692 19.355 1.00 80.94 189 ALA A N 1
ATOM 1378 C CA . ALA A 1 189 ? -1.306 -1.262 19.309 1.00 80.94 189 ALA A CA 1
ATOM 1379 C C . ALA A 1 189 ? -1.990 -0.971 17.965 1.00 80.94 189 ALA A C 1
ATOM 1381 O O . ALA A 1 189 ? -2.586 -1.875 17.377 1.00 80.94 189 ALA A O 1
ATOM 1382 N N . ALA A 1 190 ? -1.852 0.253 17.448 1.00 82.62 190 ALA A N 1
ATOM 1383 C CA . ALA A 1 190 ? -2.383 0.632 16.145 1.00 82.62 190 ALA A CA 1
ATOM 1384 C C . ALA A 1 190 ? -1.729 -0.155 15.006 1.00 82.62 190 ALA A C 1
ATOM 1386 O O . ALA A 1 190 ? -2.431 -0.680 14.147 1.00 82.62 190 ALA A O 1
ATOM 1387 N N . LEU A 1 191 ? -0.405 -0.307 15.038 1.00 80.31 191 LEU A N 1
ATOM 1388 C CA . LEU A 1 191 ? 0.334 -1.133 14.088 1.00 80.31 191 LEU A CA 1
ATOM 1389 C C . LEU A 1 191 ? -0.126 -2.589 14.107 1.00 80.31 191 LEU A C 1
ATOM 1391 O O . LEU A 1 191 ? -0.343 -3.184 13.054 1.00 80.31 191 LEU A O 1
ATOM 1395 N N . ARG A 1 192 ? -0.307 -3.163 15.299 1.00 82.38 192 ARG A N 1
ATOM 1396 C CA . ARG A 1 192 ? -0.796 -4.535 15.448 1.00 82.38 192 ARG A CA 1
ATOM 1397 C C . ARG A 1 192 ? -2.204 -4.700 14.883 1.00 82.38 192 ARG A C 1
ATOM 1399 O O . ARG A 1 192 ? -2.452 -5.667 14.171 1.00 82.38 192 ARG A O 1
ATOM 1406 N N . ALA A 1 193 ? -3.105 -3.767 15.186 1.00 85.62 193 ALA A N 1
ATOM 1407 C CA . ALA A 1 193 ? -4.467 -3.786 14.665 1.00 85.62 193 ALA A CA 1
ATOM 1408 C C . ALA A 1 193 ? -4.488 -3.642 13.136 1.00 85.62 193 ALA A C 1
ATOM 1410 O O . ALA A 1 193 ? -5.176 -4.402 12.464 1.00 85.62 193 ALA A O 1
ATOM 1411 N N . ALA A 1 194 ? -3.678 -2.733 12.583 1.00 84.62 194 ALA A N 1
ATOM 1412 C CA . ALA A 1 194 ? -3.547 -2.549 11.142 1.00 84.62 194 ALA A CA 1
ATOM 1413 C C . ALA A 1 194 ? -3.081 -3.833 10.450 1.00 84.62 194 ALA A C 1
ATOM 1415 O O . ALA A 1 194 ? -3.722 -4.281 9.513 1.00 84.62 194 ALA A O 1
ATOM 1416 N N . ARG A 1 195 ? -2.026 -4.480 10.959 1.00 82.56 195 ARG A N 1
ATOM 1417 C CA . ARG A 1 195 ? -1.502 -5.738 10.396 1.00 82.56 195 ARG A CA 1
ATOM 1418 C C . ARG A 1 195 ? -2.509 -6.881 10.439 1.00 82.56 195 ARG A C 1
ATOM 1420 O O . ARG A 1 195 ? -2.543 -7.697 9.529 1.00 82.56 195 ARG A O 1
ATOM 1427 N N . ALA A 1 196 ? -3.306 -6.954 11.503 1.00 84.12 196 ALA A N 1
ATOM 1428 C CA . ALA A 1 196 ? -4.336 -7.978 11.629 1.00 84.12 196 ALA A CA 1
ATOM 1429 C C . ALA A 1 196 ? -5.503 -7.753 10.655 1.00 84.12 196 ALA A C 1
ATOM 1431 O O . ALA A 1 196 ? -6.114 -8.717 10.205 1.00 84.12 196 ALA A O 1
ATOM 1432 N N . ALA A 1 197 ? -5.821 -6.494 10.355 1.00 86.44 197 ALA A N 1
ATOM 1433 C CA . ALA A 1 197 ? -6.977 -6.132 9.543 1.00 86.44 197 ALA A CA 1
ATOM 1434 C C . ALA A 1 197 ? -6.655 -5.924 8.054 1.00 86.44 197 ALA A C 1
ATOM 1436 O O . ALA A 1 197 ? -7.555 -5.999 7.224 1.00 86.44 197 ALA A O 1
ATOM 1437 N N . VAL A 1 198 ? -5.393 -5.639 7.731 1.00 87.19 198 VAL A N 1
ATOM 1438 C CA . VAL A 1 198 ? -4.909 -5.267 6.400 1.00 87.19 198 VAL A CA 1
ATOM 1439 C C . VAL A 1 198 ? -3.696 -6.152 6.076 1.00 87.19 198 VAL A C 1
ATOM 1441 O O . VAL A 1 198 ? -2.557 -5.762 6.360 1.00 87.19 198 VAL A O 1
ATOM 1444 N N . PRO A 1 199 ? -3.918 -7.381 5.568 1.00 85.88 199 PRO A N 1
ATOM 1445 C CA . PRO A 1 199 ? -2.833 -8.292 5.227 1.00 85.88 199 PRO A CA 1
ATOM 1446 C C . PRO A 1 199 ? -2.028 -7.725 4.055 1.00 85.88 199 PRO A C 1
ATOM 1448 O O . PRO A 1 199 ? -2.588 -7.248 3.076 1.00 85.88 199 PRO A O 1
ATOM 1451 N N . VAL A 1 200 ? -0.703 -7.749 4.182 1.00 89.00 200 VAL A N 1
ATOM 1452 C CA . VAL A 1 200 ? 0.231 -7.266 3.158 1.00 89.00 200 VAL A CA 1
ATOM 1453 C C . VAL A 1 200 ? 0.859 -8.473 2.476 1.00 89.00 200 VAL A C 1
ATOM 1455 O O . VAL A 1 200 ? 1.526 -9.276 3.134 1.00 89.00 200 VAL A O 1
ATOM 1458 N N . ASP A 1 201 ? 0.673 -8.578 1.165 1.00 90.75 201 ASP A N 1
ATOM 1459 C CA . ASP A 1 201 ? 1.117 -9.732 0.376 1.00 90.75 201 ASP A CA 1
ATOM 1460 C C . ASP A 1 201 ? 2.514 -9.541 -0.195 1.00 90.75 201 ASP A C 1
ATOM 1462 O O . ASP A 1 201 ? 3.246 -10.506 -0.435 1.00 90.75 201 ASP A O 1
ATOM 1466 N N . PHE A 1 202 ? 2.892 -8.291 -0.444 1.00 90.06 202 PHE A N 1
ATOM 1467 C CA . PHE A 1 202 ? 4.173 -7.989 -1.046 1.00 90.06 202 PHE A CA 1
ATOM 1468 C C . PHE A 1 202 ? 4.674 -6.621 -0.637 1.00 90.06 202 PHE A C 1
ATOM 1470 O O . PHE A 1 202 ? 3.905 -5.668 -0.472 1.00 90.06 202 PHE A O 1
ATOM 1477 N N . VAL A 1 203 ? 5.993 -6.505 -0.540 1.00 89.62 203 VAL A N 1
ATOM 1478 C CA . VAL A 1 203 ? 6.607 -5.227 -0.247 1.00 89.62 203 VAL A CA 1
ATOM 1479 C C . VAL A 1 203 ? 7.804 -4.919 -1.121 1.00 89.62 203 VAL A C 1
ATOM 1481 O O . VAL A 1 203 ? 8.683 -5.756 -1.312 1.00 89.62 203 VAL A O 1
ATOM 1484 N N . LEU A 1 204 ? 7.842 -3.684 -1.619 1.00 89.88 204 LEU A N 1
ATOM 1485 C CA . LEU A 1 204 ? 8.956 -3.105 -2.353 1.00 89.88 204 LEU A CA 1
ATOM 1486 C C . LEU A 1 204 ? 9.515 -1.913 -1.569 1.00 89.88 204 LEU A C 1
ATOM 1488 O O . LEU A 1 204 ? 8.820 -0.920 -1.350 1.00 89.88 204 LEU A O 1
ATOM 1492 N N . ALA A 1 205 ? 10.777 -2.014 -1.168 1.00 87.88 205 ALA A N 1
ATOM 1493 C CA . ALA A 1 205 ? 11.442 -1.036 -0.319 1.00 87.88 205 ALA A CA 1
ATOM 1494 C C . ALA A 1 205 ? 12.812 -0.647 -0.876 1.00 87.88 205 ALA A C 1
ATOM 1496 O O . ALA A 1 205 ? 13.488 -1.479 -1.480 1.00 87.88 205 ALA A O 1
ATOM 1497 N N . TRP A 1 206 ? 13.252 0.585 -0.632 1.00 85.06 206 TRP A N 1
ATOM 1498 C CA . TRP A 1 206 ? 14.615 1.030 -0.952 1.00 85.06 206 TRP A CA 1
ATOM 1499 C C . TRP A 1 206 ? 15.185 1.950 0.122 1.00 85.06 206 TRP A C 1
ATOM 1501 O O . TRP A 1 206 ? 14.444 2.656 0.798 1.00 85.06 206 TRP A O 1
ATOM 1511 N N . GLU A 1 207 ? 16.500 1.981 0.293 1.00 79.19 207 GLU A N 1
ATOM 1512 C CA . GLU A 1 207 ? 17.109 2.957 1.199 1.00 79.19 207 GLU A CA 1
ATOM 1513 C C . GLU A 1 207 ? 17.011 4.379 0.637 1.00 79.19 207 GLU A C 1
ATOM 1515 O O . GLU A 1 207 ? 17.345 4.632 -0.515 1.00 79.19 207 GLU A O 1
ATOM 1520 N N . ASP A 1 208 ? 16.622 5.347 1.467 1.00 66.31 208 ASP A N 1
ATOM 1521 C CA . ASP A 1 208 ? 16.492 6.750 1.041 1.00 66.31 208 ASP A CA 1
ATOM 1522 C C . ASP A 1 208 ? 17.841 7.375 0.610 1.00 66.31 208 ASP A C 1
ATOM 1524 O O . ASP A 1 208 ? 17.889 8.336 -0.157 1.00 66.31 208 ASP A O 1
ATOM 1528 N N . ARG A 1 209 ? 18.966 6.806 1.076 1.00 61.66 209 ARG A N 1
ATOM 1529 C CA . ARG A 1 209 ? 20.339 7.255 0.770 1.00 61.66 209 ARG A CA 1
ATOM 1530 C C . ARG A 1 209 ? 21.103 6.337 -0.190 1.00 61.66 209 ARG A C 1
ATOM 1532 O O . ARG A 1 209 ? 22.268 6.614 -0.477 1.00 61.66 209 ARG A O 1
ATOM 1539 N N . GLY A 1 210 ? 20.476 5.269 -0.679 1.00 57.47 210 GLY A N 1
ATOM 1540 C CA . GLY A 1 210 ? 21.129 4.213 -1.449 1.00 57.47 210 GLY A CA 1
ATOM 1541 C C . GLY A 1 210 ? 20.281 3.725 -2.621 1.00 57.47 210 GLY A C 1
ATOM 1542 O O . GLY A 1 210 ? 19.115 4.062 -2.768 1.00 57.47 210 GLY A O 1
ATOM 1543 N N . VAL A 1 211 ? 20.891 2.927 -3.496 1.00 62.72 211 VAL A N 1
ATOM 1544 C CA . VAL A 1 211 ? 20.184 2.232 -4.590 1.00 62.72 211 VAL A CA 1
ATOM 1545 C C . VAL A 1 211 ? 19.806 0.805 -4.162 1.00 62.72 211 VAL A C 1
ATOM 1547 O O . VAL A 1 211 ? 19.236 0.041 -4.942 1.00 62.72 211 VAL A O 1
ATOM 1550 N N . GLU A 1 212 ? 20.120 0.420 -2.922 1.00 77.06 212 GLU A N 1
ATOM 1551 C CA . GLU A 1 212 ? 19.742 -0.886 -2.402 1.00 77.06 212 GLU A CA 1
ATOM 1552 C C . GLU A 1 212 ? 18.221 -0.968 -2.325 1.00 77.06 212 GLU A C 1
ATOM 1554 O O . GLU A 1 212 ? 17.552 -0.177 -1.661 1.00 77.06 212 GLU A O 1
ATOM 1559 N N . THR A 1 213 ? 17.688 -1.888 -3.121 1.00 79.00 213 THR A N 1
ATOM 1560 C CA . THR A 1 213 ? 16.262 -2.081 -3.330 1.00 79.00 213 THR A CA 1
ATOM 1561 C C . THR A 1 213 ? 15.956 -3.539 -3.074 1.00 79.00 213 THR A C 1
ATOM 1563 O O . THR A 1 213 ? 16.651 -4.425 -3.574 1.00 79.00 213 THR A O 1
ATOM 1566 N N . MET A 1 214 ? 14.902 -3.783 -2.313 1.00 82.12 214 MET A N 1
ATOM 1567 C CA .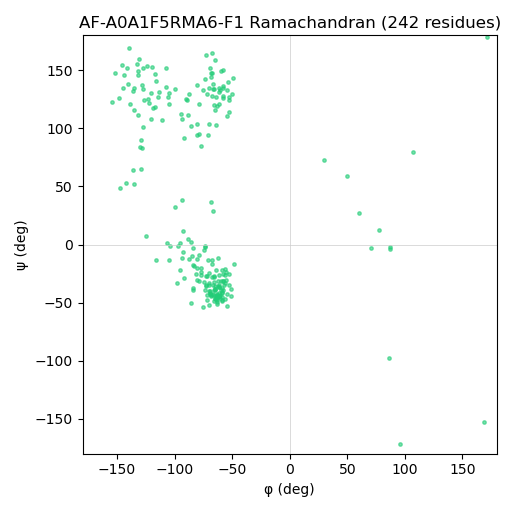 MET A 1 214 ? 14.485 -5.108 -1.896 1.00 82.12 214 MET A CA 1
ATOM 1568 C C . MET A 1 214 ? 13.012 -5.299 -2.222 1.00 82.12 214 MET A C 1
ATOM 1570 O O . MET A 1 214 ? 12.187 -4.418 -1.985 1.00 82.12 214 MET A O 1
ATOM 1574 N N . ALA A 1 215 ? 12.691 -6.473 -2.748 1.00 77.56 215 ALA A N 1
ATOM 1575 C CA . ALA A 1 215 ? 11.331 -6.923 -2.974 1.00 77.56 215 ALA A CA 1
ATOM 1576 C C . ALA A 1 215 ? 11.127 -8.206 -2.170 1.00 77.56 215 ALA A C 1
ATOM 1578 O O . ALA A 1 215 ? 11.969 -9.104 -2.231 1.00 77.56 215 ALA A O 1
ATOM 1579 N N . VAL A 1 216 ? 10.054 -8.281 -1.392 1.00 81.94 216 VAL A N 1
ATOM 1580 C CA . VAL A 1 216 ? 9.799 -9.392 -0.470 1.00 81.94 216 VAL A CA 1
ATOM 1581 C C . VAL A 1 216 ? 8.352 -9.819 -0.572 1.00 81.94 216 VAL A C 1
ATOM 1583 O O . VAL A 1 216 ? 7.454 -8.982 -0.516 1.00 81.94 216 VAL A O 1
ATOM 1586 N N . ALA A 1 217 ? 8.139 -11.126 -0.688 1.00 81.06 217 ALA A N 1
ATOM 1587 C CA . ALA A 1 217 ? 6.815 -11.707 -0.535 1.00 81.06 217 ALA A CA 1
ATOM 1588 C C . ALA A 1 217 ? 6.460 -11.882 0.943 1.00 81.06 217 ALA A C 1
ATOM 1590 O O . ALA A 1 217 ? 7.267 -12.372 1.738 1.00 81.06 217 ALA A O 1
ATOM 1591 N N . GLY A 1 218 ? 5.221 -11.548 1.280 1.00 76.75 218 GLY A N 1
ATOM 1592 C CA . GLY A 1 218 ? 4.682 -11.625 2.627 1.00 76.75 218 GLY A CA 1
ATOM 1593 C C . GLY A 1 218 ? 4.747 -10.299 3.387 1.00 76.75 218 GLY A C 1
ATOM 1594 O O . GLY A 1 218 ? 5.060 -9.248 2.819 1.00 76.75 218 GLY A O 1
ATOM 1595 N N . PRO A 1 219 ? 4.430 -10.337 4.690 1.00 73.06 219 PRO A N 1
ATOM 1596 C CA . PRO A 1 219 ? 4.222 -9.130 5.472 1.00 73.06 219 PRO A CA 1
ATOM 1597 C C . PRO A 1 219 ? 5.555 -8.405 5.750 1.00 73.06 219 PRO A C 1
ATOM 1599 O O . PRO A 1 219 ? 6.624 -9.016 5.641 1.00 73.06 219 PRO A O 1
ATOM 1602 N N . PRO A 1 220 ? 5.539 -7.116 6.152 1.00 68.12 220 PRO A N 1
ATOM 1603 C CA . PRO A 1 220 ? 6.752 -6.314 6.367 1.00 68.12 220 PRO A CA 1
ATOM 1604 C C . PRO A 1 220 ? 7.794 -6.945 7.312 1.00 68.12 220 PRO A C 1
ATOM 1606 O O . PRO A 1 220 ? 8.990 -6.669 7.205 1.00 68.12 220 PRO A O 1
ATOM 1609 N N . GLU A 1 221 ? 7.374 -7.818 8.230 1.00 69.50 221 GLU A N 1
ATOM 1610 C CA . GLU A 1 221 ? 8.242 -8.572 9.138 1.00 69.50 221 GLU A CA 1
ATOM 1611 C C . GLU A 1 221 ? 9.119 -9.605 8.428 1.00 69.50 221 GLU A C 1
ATOM 1613 O O . GLU A 1 221 ? 10.213 -9.899 8.917 1.00 69.50 221 GLU A O 1
ATOM 1618 N N . ALA A 1 222 ? 8.683 -10.133 7.280 1.00 65.50 222 ALA A N 1
ATOM 1619 C CA . ALA A 1 222 ? 9.491 -11.035 6.465 1.00 65.50 222 ALA A CA 1
ATOM 1620 C C . ALA A 1 222 ? 10.797 -10.348 6.040 1.00 65.50 222 ALA A C 1
ATOM 1622 O O . ALA A 1 222 ? 11.866 -10.956 6.094 1.00 65.50 222 ALA A O 1
ATOM 1623 N N . LEU A 1 223 ? 10.741 -9.047 5.737 1.00 63.34 223 LEU A N 1
ATOM 1624 C CA . LEU A 1 223 ? 11.933 -8.260 5.442 1.00 63.34 223 LEU A CA 1
ATOM 1625 C C . LEU A 1 223 ? 12.841 -8.105 6.673 1.00 63.34 223 LEU A C 1
ATOM 1627 O O . LEU A 1 223 ? 14.053 -8.272 6.561 1.00 63.34 223 LEU A O 1
ATOM 1631 N N . ALA A 1 224 ? 12.275 -7.846 7.857 1.00 62.81 224 ALA A N 1
ATOM 1632 C CA . ALA A 1 224 ? 13.059 -7.743 9.091 1.00 62.81 224 ALA A CA 1
ATOM 1633 C C . ALA A 1 224 ? 13.780 -9.061 9.426 1.00 62.81 224 ALA A C 1
ATOM 1635 O O . ALA A 1 224 ? 14.910 -9.037 9.914 1.00 62.81 224 ALA A O 1
ATOM 1636 N N . GLY A 1 225 ? 13.152 -10.209 9.151 1.00 59.88 225 GLY A N 1
ATOM 1637 C CA . GLY A 1 225 ? 13.776 -11.526 9.283 1.00 59.88 225 GLY A CA 1
ATOM 1638 C C . GLY A 1 225 ? 14.963 -11.714 8.336 1.00 59.88 225 GLY A C 1
ATOM 1639 O O . GLY A 1 225 ? 16.022 -12.167 8.772 1.00 59.88 225 GLY A O 1
ATOM 1640 N N . VAL A 1 226 ? 14.823 -11.302 7.071 1.00 59.56 226 VAL A N 1
ATOM 1641 C CA . VAL A 1 226 ? 15.909 -11.384 6.079 1.00 59.56 226 VAL A CA 1
ATOM 1642 C C . VAL A 1 226 ? 17.068 -10.453 6.433 1.00 59.56 226 VAL A C 1
ATOM 1644 O O . VAL A 1 226 ? 18.219 -10.878 6.393 1.00 59.56 226 VAL A O 1
ATOM 1647 N N . LEU A 1 227 ? 16.789 -9.219 6.852 1.00 59.78 227 LEU A N 1
ATOM 1648 C CA . LEU A 1 227 ? 17.826 -8.249 7.222 1.00 59.78 227 LEU A CA 1
ATOM 1649 C C . LEU A 1 227 ? 18.596 -8.664 8.483 1.00 59.78 227 LEU A C 1
ATOM 1651 O O . LEU A 1 227 ? 19.808 -8.482 8.550 1.00 59.78 227 LEU A O 1
ATOM 1655 N N . ARG A 1 228 ? 17.926 -9.300 9.455 1.00 56.50 228 ARG A N 1
ATOM 1656 C CA . ARG A 1 228 ? 18.589 -9.866 10.644 1.00 56.50 228 ARG A CA 1
ATOM 1657 C C . ARG A 1 228 ? 19.391 -11.132 10.337 1.00 56.50 228 ARG A C 1
ATOM 1659 O O . ARG A 1 228 ? 20.429 -11.341 10.950 1.00 56.50 228 ARG A O 1
ATOM 1666 N N . GLY A 1 229 ? 18.923 -11.975 9.415 1.00 50.03 229 GLY A N 1
ATOM 1667 C CA . GLY A 1 229 ? 19.654 -13.169 8.967 1.00 50.03 229 GLY A CA 1
ATOM 1668 C C . GLY A 1 229 ? 20.800 -12.861 7.994 1.00 50.03 229 GLY A C 1
ATOM 1669 O O . GLY A 1 229 ? 21.714 -13.666 7.843 1.00 50.03 229 GLY A O 1
ATOM 1670 N N . GLY A 1 230 ? 20.759 -11.688 7.357 1.00 44.22 230 GLY A N 1
ATOM 1671 C CA . GLY A 1 230 ? 21.725 -11.190 6.381 1.00 44.22 230 GLY A CA 1
ATOM 1672 C C . GLY A 1 230 ? 22.856 -10.341 6.964 1.00 44.22 230 GLY A C 1
ATOM 1673 O O . GLY A 1 230 ? 23.616 -9.756 6.191 1.00 44.22 230 GLY A O 1
ATOM 1674 N N . SER A 1 231 ? 23.040 -10.295 8.291 1.00 42.34 231 SER A N 1
ATOM 1675 C CA . SER A 1 231 ? 24.163 -9.606 8.955 1.00 42.34 231 SER A CA 1
ATOM 1676 C C . SER A 1 231 ? 25.535 -10.274 8.714 1.00 42.34 231 SER A C 1
ATOM 1678 O O . SER A 1 231 ? 26.380 -10.324 9.604 1.00 42.34 231 SER A O 1
ATOM 1680 N N . GLY A 1 232 ? 25.759 -10.799 7.507 1.00 37.22 232 GLY A N 1
ATOM 1681 C CA . GLY A 1 232 ? 27.067 -10.927 6.869 1.00 37.22 232 GLY A CA 1
ATOM 1682 C C . GLY A 1 232 ? 27.418 -9.727 5.971 1.00 37.22 232 GLY A C 1
ATOM 1683 O O . GLY A 1 232 ? 28.555 -9.628 5.522 1.00 37.22 232 GLY A O 1
ATOM 1684 N N . LEU A 1 233 ? 26.499 -8.781 5.738 1.00 39.97 233 LEU A N 1
ATOM 1685 C CA . LEU A 1 233 ? 26.734 -7.577 4.919 1.00 39.97 233 LEU A CA 1
ATOM 1686 C C . LEU A 1 233 ? 27.169 -6.347 5.736 1.00 39.97 233 LEU A C 1
ATOM 1688 O O . LEU A 1 233 ? 26.813 -5.214 5.435 1.00 39.97 233 LEU A O 1
ATOM 1692 N N . ALA A 1 234 ? 27.995 -6.570 6.758 1.00 36.94 234 ALA A N 1
ATOM 1693 C CA . ALA A 1 234 ? 28.797 -5.520 7.382 1.00 36.94 234 ALA A CA 1
ATOM 1694 C C . ALA A 1 234 ? 30.138 -6.073 7.892 1.00 36.94 234 ALA A C 1
ATOM 1696 O O . ALA A 1 234 ? 30.545 -5.799 9.018 1.00 36.94 234 ALA A O 1
ATOM 1697 N N . HIS A 1 235 ? 30.867 -6.831 7.065 1.00 29.77 235 HIS A N 1
ATOM 1698 C CA . HIS A 1 235 ? 32.314 -6.893 7.252 1.00 29.77 235 HIS A CA 1
ATOM 1699 C C . HIS A 1 235 ? 32.905 -5.634 6.611 1.00 29.77 235 HIS A C 1
ATOM 1701 O O . HIS A 1 235 ? 33.141 -5.587 5.407 1.00 29.77 235 HIS A O 1
ATOM 1707 N N . ARG A 1 236 ? 33.109 -4.581 7.410 1.00 32.56 236 ARG A N 1
ATOM 1708 C CA . ARG A 1 236 ? 34.080 -3.541 7.051 1.00 32.56 236 ARG A CA 1
ATOM 1709 C C . ARG A 1 236 ? 35.467 -4.194 7.083 1.00 32.56 236 ARG A C 1
ATOM 1711 O O . ARG A 1 236 ? 35.847 -4.683 8.149 1.00 32.56 236 ARG A O 1
ATOM 1718 N N . PRO A 1 237 ? 36.232 -4.230 5.981 1.00 35.88 237 PRO A N 1
ATOM 1719 C CA . PRO A 1 237 ? 37.663 -4.427 6.079 1.00 35.88 237 PRO A CA 1
ATOM 1720 C C . PRO A 1 237 ? 38.277 -3.080 6.470 1.00 35.88 237 PRO A C 1
ATOM 1722 O O . PRO A 1 237 ? 38.117 -2.089 5.761 1.00 35.88 237 PRO A O 1
ATOM 1725 N N . GLY A 1 238 ? 38.975 -3.049 7.601 1.00 38.56 238 GLY A N 1
ATOM 1726 C CA . GLY A 1 238 ? 39.840 -1.930 7.964 1.00 38.56 238 GLY A CA 1
ATOM 1727 C C . GLY A 1 238 ? 39.298 -1.039 9.072 1.00 38.56 238 GLY A C 1
ATOM 1728 O O . GLY A 1 238 ? 38.860 0.076 8.825 1.00 38.56 238 GLY A O 1
ATOM 1729 N N . GLU A 1 239 ? 39.456 -1.491 10.309 1.00 32.25 239 GLU A N 1
ATOM 1730 C CA . GLU A 1 239 ? 39.963 -0.609 11.356 1.00 32.25 239 GLU A CA 1
ATOM 1731 C C . GLU A 1 239 ? 41.075 -1.380 12.060 1.00 32.25 239 GLU A C 1
ATOM 1733 O O . GLU A 1 239 ? 40.857 -2.447 12.635 1.00 32.25 239 GLU A O 1
ATOM 1738 N N . ALA A 1 240 ? 42.301 -0.898 11.869 1.00 39.28 240 ALA A N 1
ATOM 1739 C CA . ALA A 1 240 ? 43.473 -1.404 12.551 1.00 39.28 240 ALA A CA 1
ATOM 1740 C C . ALA A 1 240 ? 43.263 -1.270 14.064 1.00 39.28 240 ALA A C 1
ATOM 1742 O O . ALA A 1 240 ? 42.806 -0.231 14.543 1.00 39.28 240 ALA A O 1
ATOM 1743 N N . ALA A 1 241 ? 43.599 -2.328 14.799 1.00 35.97 241 ALA A N 1
ATOM 1744 C CA . ALA A 1 241 ? 43.704 -2.271 16.247 1.00 35.97 241 ALA A CA 1
ATOM 1745 C C . ALA A 1 241 ? 44.731 -1.191 16.638 1.00 35.97 241 ALA A C 1
ATOM 1747 O O . ALA A 1 241 ? 45.790 -1.129 16.008 1.00 35.97 241 ALA A O 1
ATOM 1748 N N . PRO A 1 242 ? 44.459 -0.344 17.645 1.00 43.25 242 PRO A N 1
ATOM 1749 C CA . PRO A 1 242 ? 45.512 0.450 18.245 1.00 43.25 242 PRO A CA 1
ATOM 1750 C C . PRO A 1 242 ? 46.404 -0.482 19.069 1.00 43.25 242 PRO A C 1
ATOM 1752 O O . PRO A 1 242 ? 45.911 -1.273 19.875 1.00 43.25 242 PRO A O 1
ATOM 1755 N N . ASP A 1 243 ? 47.708 -0.382 18.830 1.00 47.47 243 ASP A N 1
ATOM 1756 C CA . ASP A 1 243 ? 48.750 -1.040 19.608 1.00 47.47 243 ASP A CA 1
ATOM 1757 C C . ASP A 1 243 ? 48.562 -0.790 21.112 1.00 47.47 243 ASP A C 1
ATOM 1759 O O . ASP A 1 243 ? 48.428 0.352 21.568 1.00 47.47 243 ASP A O 1
ATOM 1763 N N . SER A 1 244 ? 48.591 -1.870 21.889 1.00 47.53 244 SER A N 1
ATOM 1764 C CA . SER A 1 244 ? 48.983 -1.909 23.302 1.00 47.53 244 SER A CA 1
ATOM 1765 C C . SER A 1 244 ? 49.510 -3.300 23.626 1.00 47.53 244 SER A C 1
ATOM 1767 O O . SER A 1 244 ? 48.792 -4.280 23.323 1.00 47.53 244 SER A O 1
#

Secondary structure (DSSP, 8-state):
--TTSGGGS--HHHHHHHHHHHS-BSS-HHHHS-S-S-EEEEEEGGGHHHHHHHHHHHHHHHHHTT--GGGEEEEEE-S-GGGS----HHHHHHHHHHHSTTS-EE-GGGS---EEEEEE-TTS-EEEEEHHHHH-SEEEEEEEEEEEETTEEEE-GGGTTTTT--HHHHHHHHHHHTT-SS--HHHHHHHHHHHHHS---EEEEEETTS--EEEEESSHHHHHHHHHHTTTTT-----PPPP-

pLDDT: mean 75.91, std 18.16, range [29.77, 94.25]

Mean predicted aligned error: 9.83 Å

Foldseek 3Di:
DPVVVVPPPPDLLCVLLLVQQVPAAPDHPLVLQPQWQAEEEQEALVPLQSVLSNLQSVVVSCVVSVNDLNHYAYEHFDLCCVVVDDRPPVSSCVRNCVSPPPHHYHYQPPDDADWDFLDAFPVRFTWIFHCSLQSHSAYEYEYAFDCPDPQFTWSDLSSVVPRGTDPRLNVVVSVVCVPDVDDDVRSVVSSVSCCVRRWHQKYWYHHPPDSNIHIYGGDRVRSRVCSVVPVVPPPDPDDDDPDD

Radius of gyration: 19.05 Å; Cα contacts (8 Å, |Δi|>4): 434; chains: 1; bounding box: 65×37×58 Å

Sequence (244 aa):
MEHRRAAAAGDPLAAAVARALAAPLGASLAQAIPMPAVTVVVVDGRACDQVARALPPLLEALERARIGRGRSLLIAADTAPHTGVPLDALEARRRLGAAAPGLPLIVPDREPRPRFRAGTLPDGTPLEFDDELREAEALLLVGPSREVQPGIPSPDPALLVPGLLGREAWAALLARRGVRGARDGAFEAALRAARAAVPVDFVLAWEDRGVETMAVAGPPEALAGVLRGGSGLAHRPGEAAPDS

Nearest PDB structures (foldseek):
  7s91-assembly1_A  TM=7.132E-01  e=1.547E-11  Thermoanaerobacterium thermosaccharolyticum DSM 571
  6d6z-assembly1_A  TM=7.115E-01  e=4.991E-10  Thermoanaerobacterium thermosaccharolyticum DSM 571
  5huq-assembly1_A  TM=7.195E-01  e=3.112E-08  Lactiplantibacillus plantarum
  8ezf-assembly1_B  TM=7.168E-01  e=2.688E-07  Lactiplantibacillus plantarum WCFS1
  2yjg-assembly1_B  TM=6.822E-01  e=1.568E-07  Thermoanaerobacterium thermosaccharolyticum DSM 571

Solvent-accessible surface area (backbone atoms only — not comparable to full-atom values): 13499 Å² total; per-residue (Å²): 141,65,84,70,70,70,72,70,73,64,60,61,56,28,56,27,42,39,52,15,65,75,62,30,46,88,36,47,65,45,73,51,45,74,64,42,72,24,37,35,37,39,29,39,37,84,45,27,72,63,43,29,46,39,38,48,43,49,53,55,48,36,50,74,44,58,39,54,74,88,43,34,35,36,36,40,14,43,65,57,61,88,73,75,55,74,76,58,60,67,57,35,48,56,41,40,41,68,36,40,74,93,40,56,76,44,50,72,93,79,52,97,68,69,64,43,75,49,44,58,38,92,88,62,48,54,34,31,35,54,42,66,60,69,64,35,67,31,29,34,46,38,34,59,26,41,70,84,42,94,95,36,63,27,46,41,66,32,45,54,56,60,14,46,42,36,73,66,37,41,51,58,52,50,67,52,50,79,76,50,98,61,89,53,67,52,58,56,48,47,47,52,29,44,53,75,56,44,70,42,35,28,35,38,26,26,41,83,90,51,65,59,39,48,23,34,34,37,42,65,64,52,48,42,54,50,56,66,73,46,73,75,82,72,75,76,86,83,78,79,79,81,91,127